Protein AF-A0A9W4PX36-F1 (afdb_monomer)

Foldseek 3Di:
DDDDDDDPDPVGVVVVVVVQCPDPPRDFFAFQRVLLVCCVVVVAFPQLSLLVQQCVVDLFPLSNVLSVCSVVCVLVVLLVVLLVLLVVLLVLLVCCVVCVVVPPHDVCSLVVSLVSLVVSLVVLVVLLVLLLLQQCQSVDQEEEEDEDPPLCQVLLLVLLCVVFVFSDDDDPPCVVLSQWTWTQQVRGTHIYGGPVLLDDDPDPVSPVSSVVSVVSQLVHQEYEYGDEPVGDRDDRPHPHHYAYEYEPCVVPNDDPPDDHFYAYSVVRPRVVVVSVVVVVSRCVSNPRSPRSDNDPQLSVLSVQLSVLSVVLSDPPDDSVSNSVSSVSNSQSSCSNRVVDDCPVVSCVSSNSHDGPD

Sequence (357 aa):
MAEFHLHGGTAVIRAVMAALLDIPRCRLAEPGEFSRRAFLAGRLDLSEAEGIADLVDAKTELQRRQALRQMDGALSTVILDWRDRLVDCLAEVEAELDFSDEGDVPDSLADAVAPRVAAVRDEIAAAIADGHRGERLREGFTVVIAGAPNAGKSTLFNRLLQREAAIVTPIPGTTRDVLETALEIDGLPVILVDTAGLRPTEDMVEKEGIRRALLRAERADLVLALETFDSPPQSSGWQAPTLSLWTKSDLQEAPSDFHGLSVSSTTDRGITQLLDAVADRAREALGNGSALVTRERHRYALTATLAALDRGLETAKPPELFAEDLRLALRGLGRVTGQVGVEEILDRVFSSFCIGK

Radius of gyration: 26.17 Å; Cα contacts (8 Å, |Δi|>4): 522; chains: 1; bounding box: 65×56×75 Å

Structure (mmCIF, N/CA/C/O backbone):
data_AF-A0A9W4PX36-F1
#
_entry.id   AF-A0A9W4PX36-F1
#
loop_
_atom_site.group_PDB
_atom_site.id
_atom_site.type_symbol
_atom_site.label_atom_id
_atom_site.label_alt_id
_atom_site.label_comp_id
_atom_site.label_asym_id
_atom_site.label_entity_id
_atom_site.label_seq_id
_atom_site.pdbx_PDB_ins_code
_atom_site.Cartn_x
_atom_site.Cartn_y
_atom_site.Cartn_z
_atom_site.occupancy
_atom_site.B_iso_or_equiv
_atom_site.auth_seq_id
_atom_site.auth_comp_id
_atom_site.auth_asym_id
_atom_site.auth_atom_id
_atom_site.pdbx_PDB_model_num
ATOM 1 N N . MET A 1 1 ? -20.248 -26.423 1.306 1.00 82.12 1 MET A N 1
ATOM 2 C CA . MET A 1 1 ? -19.319 -26.193 0.180 1.00 82.12 1 MET A CA 1
ATOM 3 C C . MET A 1 1 ? -18.849 -27.552 -0.304 1.00 82.12 1 MET A C 1
ATOM 5 O O . MET A 1 1 ? -18.716 -28.435 0.533 1.00 82.12 1 MET A O 1
ATOM 9 N N . ALA A 1 2 ? -18.671 -27.739 -1.607 1.00 88.69 2 ALA A N 1
ATOM 10 C CA . ALA A 1 2 ? -18.094 -28.952 -2.177 1.00 88.69 2 ALA A CA 1
ATOM 11 C C . ALA A 1 2 ? -17.091 -28.537 -3.257 1.00 88.69 2 ALA A C 1
ATOM 13 O O . ALA A 1 2 ? -17.394 -27.641 -4.045 1.00 88.69 2 ALA A O 1
ATOM 14 N N . GLU A 1 3 ? -15.923 -29.172 -3.275 1.00 90.81 3 GLU A N 1
ATOM 15 C CA . GLU A 1 3 ? -14.872 -28.942 -4.268 1.00 90.81 3 GLU A CA 1
ATOM 16 C C . GLU A 1 3 ? -14.763 -30.180 -5.161 1.00 90.81 3 GLU A C 1
ATOM 18 O O . GLU A 1 3 ? -14.587 -31.300 -4.680 1.00 90.81 3 GLU A O 1
ATOM 23 N N . PHE A 1 4 ? -14.917 -29.991 -6.472 1.00 90.38 4 PHE A N 1
ATOM 24 C CA . PHE A 1 4 ? -14.831 -31.071 -7.454 1.00 90.38 4 PHE A CA 1
ATOM 25 C C . PHE A 1 4 ? -13.452 -31.048 -8.115 1.00 90.38 4 PHE A C 1
ATOM 27 O O . PHE A 1 4 ? -13.144 -30.149 -8.894 1.00 90.38 4 PHE A O 1
ATOM 34 N N . HIS A 1 5 ? -12.628 -32.056 -7.832 1.00 92.19 5 HIS A N 1
ATOM 35 C CA . HIS A 1 5 ? -11.300 -32.197 -8.425 1.00 92.19 5 HIS A CA 1
ATOM 36 C C . HIS A 1 5 ? -11.426 -32.969 -9.743 1.00 92.19 5 HIS A C 1
ATOM 38 O O . HIS A 1 5 ? -11.710 -34.167 -9.751 1.00 92.19 5 HIS A O 1
ATOM 44 N N . LEU A 1 6 ? -11.270 -32.266 -10.866 1.00 91.38 6 LEU A N 1
ATOM 45 C CA . LEU A 1 6 ? -11.492 -32.797 -12.212 1.00 91.38 6 LEU A CA 1
ATOM 46 C C . LEU A 1 6 ? -10.180 -32.957 -12.983 1.00 91.38 6 LEU A C 1
ATOM 48 O O . LEU A 1 6 ? -9.162 -32.343 -12.672 1.00 91.38 6 LEU A O 1
ATOM 52 N N . HIS A 1 7 ? -10.237 -33.719 -14.071 1.00 92.06 7 HIS A N 1
ATOM 53 C CA . HIS A 1 7 ? -9.190 -33.689 -15.088 1.00 92.06 7 HIS A CA 1
ATOM 54 C C . HIS A 1 7 ? -9.226 -32.335 -15.821 1.00 92.06 7 HIS A C 1
ATOM 56 O O . HIS A 1 7 ? -10.297 -31.885 -16.227 1.00 92.06 7 HIS A O 1
ATOM 62 N N . GLY A 1 8 ? -8.065 -31.703 -16.036 1.00 87.00 8 GLY A N 1
ATOM 63 C CA . GLY A 1 8 ? -7.936 -30.313 -16.517 1.00 87.00 8 GLY A CA 1
ATOM 64 C C . GLY A 1 8 ? -8.355 -30.030 -17.969 1.00 87.00 8 GLY A C 1
ATOM 65 O O . GLY A 1 8 ? -8.057 -28.962 -18.499 1.00 87.00 8 GLY A O 1
ATOM 66 N N . GLY A 1 9 ? -9.023 -30.968 -18.644 1.00 92.12 9 GLY A N 1
ATOM 67 C CA . GLY A 1 9 ? -9.515 -30.765 -20.004 1.00 92.12 9 GLY A CA 1
ATOM 68 C C . GLY A 1 9 ? -10.651 -29.741 -20.038 1.00 92.12 9 GLY A C 1
ATOM 69 O O . GLY A 1 9 ? -11.652 -29.893 -19.339 1.00 92.12 9 GLY A O 1
ATOM 70 N N . THR A 1 10 ? -10.550 -28.730 -20.902 1.00 88.81 10 THR A N 1
ATOM 71 C CA . THR A 1 10 ? -11.564 -27.663 -21.033 1.00 88.81 10 THR A CA 1
ATOM 72 C C . THR A 1 10 ? -12.966 -28.199 -21.335 1.00 88.81 10 THR A C 1
ATOM 74 O O . THR A 1 10 ? -13.948 -27.663 -20.827 1.00 88.81 10 THR A O 1
ATOM 77 N N . ALA A 1 11 ? -13.073 -29.283 -22.109 1.00 92.06 11 ALA A N 1
ATOM 78 C CA . ALA A 1 11 ? -14.342 -29.961 -22.377 1.00 92.06 11 ALA A CA 1
ATOM 79 C C . ALA A 1 11 ? -14.961 -30.585 -21.112 1.00 92.06 11 ALA A C 1
ATOM 81 O O . ALA A 1 11 ? -16.168 -30.473 -20.911 1.00 92.06 11 ALA A O 1
ATOM 82 N N . VAL A 1 12 ? -14.139 -31.183 -20.239 1.00 93.44 12 VAL A N 1
ATOM 83 C CA . VAL A 1 12 ? -14.581 -31.778 -18.965 1.00 93.44 12 VAL A CA 1
ATOM 84 C C . VAL A 1 12 ? -15.067 -30.684 -18.018 1.00 93.44 12 VAL A C 1
ATOM 86 O O . VAL A 1 12 ? -16.171 -30.784 -17.489 1.00 93.44 12 VAL A O 1
ATOM 89 N N . ILE A 1 13 ? -14.289 -29.606 -17.866 1.00 91.62 13 ILE A N 1
ATOM 90 C CA . ILE A 1 13 ? -14.652 -28.457 -17.022 1.00 91.62 13 ILE A CA 1
ATOM 91 C C . ILE A 1 13 ? -15.979 -27.848 -17.490 1.00 91.62 13 ILE A C 1
ATOM 93 O O . ILE A 1 13 ? -16.876 -27.638 -16.676 1.00 91.62 13 ILE A O 1
ATOM 97 N N . ARG A 1 14 ? -16.149 -27.623 -18.801 1.00 91.19 14 ARG A N 1
ATOM 98 C CA . ARG A 1 14 ? -17.401 -27.087 -19.363 1.00 91.19 14 ARG A CA 1
ATOM 99 C C . ARG A 1 14 ? -18.595 -28.016 -19.144 1.00 91.19 14 ARG A C 1
ATOM 101 O O . ARG A 1 14 ? -19.663 -27.526 -18.796 1.00 91.19 14 ARG A O 1
ATOM 108 N N . ALA A 1 15 ? -18.425 -29.327 -19.330 1.00 94.56 15 ALA A N 1
ATOM 109 C CA . ALA A 1 15 ? -19.501 -30.298 -19.129 1.00 94.56 15 ALA A CA 1
ATOM 110 C C . ALA A 1 15 ? -19.959 -30.345 -17.664 1.00 94.56 15 ALA A C 1
ATOM 112 O O . ALA A 1 15 ? -21.157 -30.325 -17.394 1.00 94.56 15 ALA A O 1
ATOM 113 N N . VAL A 1 16 ? -19.012 -30.344 -16.719 1.00 94.00 16 VAL A N 1
ATOM 114 C CA . VAL A 1 16 ? -19.338 -30.300 -15.288 1.00 94.00 16 VAL A CA 1
ATOM 115 C C . VAL A 1 16 ? -19.980 -28.965 -14.913 1.00 94.00 16 VAL A C 1
ATOM 117 O O . VAL A 1 16 ? -20.993 -28.965 -14.224 1.00 94.00 16 VAL A O 1
ATOM 120 N N . MET A 1 17 ? -19.462 -27.834 -15.403 1.00 91.31 17 MET A N 1
ATOM 121 C CA . MET A 1 17 ? -20.087 -26.526 -15.174 1.00 91.31 17 MET A CA 1
ATOM 122 C C . MET A 1 17 ? -21.532 -26.469 -15.679 1.00 91.31 17 MET A C 1
ATOM 124 O O . MET A 1 17 ? -22.392 -25.962 -14.967 1.00 91.31 17 MET A O 1
ATOM 128 N N . ALA A 1 18 ? -21.809 -27.001 -16.872 1.00 92.88 18 ALA A N 1
ATOM 129 C CA . ALA A 1 18 ? -23.167 -27.067 -17.407 1.00 92.88 18 ALA A CA 1
ATOM 130 C C . ALA A 1 18 ? -24.083 -27.908 -16.502 1.00 92.88 18 ALA A C 1
ATOM 132 O O . ALA A 1 18 ? -25.137 -27.433 -16.095 1.00 92.88 18 ALA A O 1
ATOM 133 N N . ALA A 1 19 ? -23.628 -29.098 -16.094 1.00 94.31 19 ALA A N 1
ATOM 134 C CA . ALA A 1 19 ? -24.384 -29.963 -15.191 1.00 94.31 19 ALA A CA 1
ATOM 135 C C . ALA A 1 19 ? -24.656 -29.311 -13.822 1.00 94.31 19 ALA A C 1
ATOM 137 O O . ALA A 1 19 ? -25.712 -29.531 -13.235 1.00 94.31 19 ALA A O 1
ATOM 138 N N . LEU A 1 20 ? -23.722 -28.502 -13.305 1.00 93.50 20 LEU A N 1
ATOM 139 C CA . LEU A 1 20 ? -23.921 -27.750 -12.064 1.00 93.50 20 LEU A CA 1
ATOM 140 C C . LEU A 1 20 ? -24.966 -26.639 -12.228 1.00 93.50 20 LEU A C 1
ATOM 142 O O . LEU A 1 20 ? -25.773 -26.442 -11.325 1.00 93.50 20 LEU A O 1
ATOM 146 N N . LEU A 1 21 ? -24.979 -25.938 -13.366 1.00 92.81 21 LEU A N 1
ATOM 147 C CA . LEU A 1 21 ? -25.947 -24.869 -13.642 1.00 92.81 21 LEU A CA 1
ATOM 148 C C . LEU A 1 21 ? -27.381 -25.381 -13.844 1.00 92.81 21 LEU A C 1
ATOM 150 O O . LEU A 1 21 ? -28.320 -24.621 -13.621 1.00 92.81 21 LEU A O 1
ATOM 154 N N . ASP A 1 22 ? -27.556 -26.659 -14.185 1.00 94.62 22 ASP A N 1
ATOM 155 C CA . ASP A 1 22 ? -28.873 -27.306 -14.243 1.00 94.62 22 ASP A CA 1
ATOM 156 C C . ASP A 1 22 ? -29.459 -27.602 -12.845 1.00 94.62 22 ASP A C 1
ATOM 158 O O . ASP A 1 22 ? -30.650 -27.897 -12.709 1.00 94.62 22 ASP A O 1
ATOM 162 N N . ILE A 1 23 ? -28.653 -27.517 -11.778 1.00 94.00 23 ILE A N 1
ATOM 163 C CA . ILE A 1 23 ? -29.116 -27.743 -10.404 1.00 94.00 23 ILE A CA 1
ATOM 164 C C . ILE A 1 23 ? -29.900 -26.511 -9.917 1.00 94.00 23 ILE A C 1
ATOM 166 O O . ILE A 1 23 ? -29.358 -25.402 -9.885 1.00 94.00 23 ILE A O 1
ATOM 170 N N . PRO A 1 24 ? -31.147 -26.671 -9.429 1.00 93.56 24 PRO A N 1
ATOM 171 C CA . PRO A 1 24 ? -31.925 -25.556 -8.900 1.00 93.56 24 PRO A CA 1
ATOM 172 C C . PRO A 1 24 ? -31.189 -24.809 -7.781 1.00 93.56 24 PRO A C 1
ATOM 174 O O . PRO A 1 24 ? -30.722 -25.419 -6.818 1.00 93.56 24 PRO A O 1
ATOM 177 N N . ARG A 1 25 ? -31.164 -23.471 -7.868 1.00 90.06 25 ARG A N 1
ATOM 178 C CA . ARG A 1 25 ? -30.453 -22.555 -6.947 1.00 90.06 25 ARG A CA 1
ATOM 179 C C . ARG A 1 25 ? -28.923 -22.614 -7.033 1.00 90.06 25 ARG A C 1
ATOM 181 O O . ARG A 1 25 ? -28.254 -21.999 -6.203 1.00 90.06 25 ARG A O 1
ATOM 188 N N . CYS A 1 26 ? -28.365 -23.294 -8.031 1.00 91.31 26 CYS A N 1
ATOM 189 C CA . CYS A 1 26 ? -26.981 -23.091 -8.430 1.00 91.31 26 CYS A CA 1
ATOM 190 C C . CYS A 1 26 ? -26.911 -21.936 -9.437 1.00 91.31 26 CYS A C 1
ATOM 192 O O . CYS A 1 26 ? -27.751 -21.819 -10.325 1.00 91.31 26 CYS A O 1
ATOM 194 N N . ARG A 1 27 ? -25.919 -21.061 -9.285 1.00 92.19 27 ARG A N 1
ATOM 195 C CA . ARG A 1 27 ? -25.614 -20.002 -10.249 1.00 92.19 27 ARG A CA 1
ATOM 196 C C . ARG A 1 27 ? -24.110 -19.821 -10.347 1.00 92.19 27 ARG A C 1
ATOM 198 O O . ARG A 1 27 ? -23.382 -20.222 -9.439 1.00 92.19 27 ARG A O 1
ATOM 205 N N . LEU A 1 28 ? -23.662 -19.179 -11.423 1.00 89.44 28 LEU A N 1
ATOM 206 C CA . LEU A 1 28 ? -22.280 -18.722 -11.509 1.00 89.44 28 LEU A CA 1
ATOM 207 C C . LEU A 1 28 ? -21.982 -17.766 -10.356 1.00 89.44 28 LEU A C 1
ATOM 209 O O . LEU A 1 28 ? -22.817 -16.928 -10.002 1.00 89.44 28 LEU A O 1
ATOM 213 N N . ALA A 1 29 ? -20.800 -17.934 -9.775 1.00 88.25 29 ALA A N 1
ATOM 214 C CA . ALA A 1 29 ? -20.294 -17.020 -8.772 1.00 88.25 29 ALA A CA 1
ATOM 215 C C . ALA A 1 29 ? -19.910 -15.687 -9.425 1.00 88.25 29 ALA A C 1
ATOM 217 O O . ALA A 1 29 ? -19.393 -15.657 -10.544 1.00 88.25 29 ALA A O 1
ATOM 218 N N . GLU A 1 30 ? -20.147 -14.600 -8.708 1.00 86.62 30 GLU A N 1
ATOM 219 C CA . GLU A 1 30 ? -19.604 -13.286 -9.034 1.00 86.62 30 GLU A CA 1
ATOM 220 C C . GLU A 1 30 ? -18.110 -13.218 -8.644 1.00 86.62 30 GLU A C 1
ATOM 222 O O . GLU A 1 30 ? -17.627 -14.044 -7.855 1.00 86.62 30 GLU A O 1
ATOM 227 N N . PRO A 1 31 ? -17.345 -12.259 -9.197 1.00 77.69 31 PRO A N 1
ATOM 228 C CA . PRO A 1 31 ? -16.008 -11.912 -8.713 1.00 77.69 31 PRO A CA 1
ATOM 229 C C . PRO A 1 31 ? -15.938 -11.811 -7.178 1.00 77.69 31 PRO A C 1
ATOM 231 O O . PRO A 1 31 ? -16.713 -11.077 -6.568 1.00 77.69 31 PRO A O 1
ATOM 234 N N . GLY A 1 32 ? -15.044 -12.588 -6.552 1.00 81.38 32 GLY A N 1
ATOM 235 C CA . GLY A 1 32 ? -14.796 -12.546 -5.100 1.00 81.38 32 GLY A CA 1
ATOM 236 C C . GLY A 1 32 ? -15.951 -12.994 -4.202 1.00 81.38 32 GLY A C 1
ATOM 237 O O . GLY A 1 32 ? -15.933 -12.722 -3.001 1.00 81.38 32 GLY A O 1
ATOM 238 N N . GLU A 1 33 ? -16.980 -13.639 -4.750 1.00 85.62 33 GLU A N 1
ATOM 239 C CA . GLU A 1 33 ? -18.199 -13.916 -3.998 1.00 85.62 33 GLU A CA 1
ATOM 240 C C . GLU A 1 33 ? -18.002 -14.878 -2.816 1.00 85.62 33 GLU A C 1
ATOM 242 O O . GLU A 1 33 ? -18.661 -14.705 -1.786 1.00 85.62 33 GLU A O 1
ATOM 247 N N . PHE A 1 34 ? -17.124 -15.883 -2.908 1.00 86.81 34 PHE A N 1
ATOM 248 C CA . PHE A 1 34 ? -16.915 -16.791 -1.774 1.00 86.81 34 PHE A CA 1
ATOM 249 C C . PHE A 1 34 ? -16.164 -16.081 -0.646 1.00 86.81 34 PHE A C 1
ATOM 251 O O . PHE A 1 34 ? -16.572 -16.196 0.512 1.00 86.81 34 PHE A O 1
ATOM 258 N N . SER A 1 35 ? -15.161 -15.269 -0.987 1.00 84.38 35 SER A N 1
ATOM 259 C CA . SER A 1 35 ? -14.468 -14.379 -0.048 1.00 84.38 35 SER A CA 1
ATOM 260 C C . SER A 1 35 ? -15.440 -13.378 0.610 1.00 84.38 35 SER A C 1
ATOM 262 O O . SER A 1 35 ? -15.455 -13.248 1.835 1.00 84.38 35 SER A O 1
ATOM 264 N N . ARG A 1 36 ? -16.354 -12.762 -0.159 1.00 84.25 36 ARG A N 1
ATOM 265 C CA . ARG A 1 36 ? -17.419 -11.882 0.368 1.00 84.25 36 ARG A CA 1
ATOM 266 C C . ARG A 1 36 ? -18.337 -12.610 1.344 1.00 84.25 36 ARG A C 1
ATOM 268 O O . ARG A 1 36 ? -18.669 -12.077 2.399 1.00 84.25 36 ARG A O 1
ATOM 275 N N . ARG A 1 37 ? -18.758 -13.832 1.012 1.00 86.06 37 ARG A N 1
ATOM 276 C CA . ARG A 1 37 ? -19.599 -14.657 1.894 1.00 86.06 37 ARG A CA 1
ATOM 277 C C . ARG A 1 37 ? -18.872 -15.037 3.183 1.00 86.06 37 ARG A C 1
ATOM 279 O O . ARG A 1 37 ? -19.511 -15.062 4.229 1.00 86.06 37 ARG A O 1
ATOM 286 N N . ALA A 1 38 ? -17.571 -15.324 3.126 1.00 86.06 38 ALA A N 1
ATOM 287 C CA . ALA A 1 38 ? -16.768 -15.607 4.314 1.00 86.06 38 ALA A CA 1
ATOM 288 C C . ALA A 1 38 ? -16.673 -14.382 5.241 1.00 86.06 38 ALA A C 1
ATOM 290 O O . ALA A 1 38 ? -16.872 -14.531 6.447 1.00 86.06 38 ALA A O 1
ATOM 291 N N . PHE A 1 39 ? -16.479 -13.188 4.671 1.00 84.50 39 PHE A N 1
ATOM 292 C CA . PHE A 1 39 ? -16.531 -11.920 5.401 1.00 84.50 39 PHE A CA 1
ATOM 293 C C . PHE A 1 39 ? -17.904 -11.674 6.049 1.00 84.50 39 PHE A C 1
ATOM 295 O O . PHE A 1 39 ? -17.999 -11.478 7.257 1.00 84.50 39 PHE A O 1
ATOM 302 N N . LEU A 1 40 ? -18.995 -11.776 5.279 1.00 85.19 40 LEU A N 1
ATOM 303 C CA . LEU A 1 40 ? -20.359 -11.577 5.795 1.00 85.19 40 LEU A CA 1
ATOM 304 C C . LEU A 1 40 ? -20.759 -12.610 6.863 1.00 85.19 40 LEU A C 1
ATOM 306 O O . LEU A 1 40 ? -21.615 -12.335 7.698 1.00 85.19 40 LEU A O 1
ATOM 310 N N . ALA A 1 41 ? -20.145 -13.795 6.843 1.00 86.06 41 ALA A N 1
ATOM 311 C CA . ALA A 1 41 ? -20.319 -14.824 7.865 1.00 86.06 41 ALA A CA 1
ATOM 312 C C . ALA A 1 41 ? -19.425 -14.615 9.106 1.00 86.06 41 ALA A C 1
ATOM 314 O O . ALA A 1 41 ? -19.424 -15.475 9.986 1.00 86.06 41 ALA A O 1
ATOM 315 N N . GLY A 1 42 ? -18.644 -13.529 9.166 1.00 83.69 42 GLY A N 1
ATOM 316 C CA . GLY A 1 42 ? -17.739 -13.215 10.275 1.00 83.69 42 GLY A CA 1
ATOM 317 C C . GLY A 1 42 ? -16.541 -14.159 10.395 1.00 83.69 42 GLY A C 1
ATOM 318 O O . GLY A 1 42 ? -15.954 -14.260 11.466 1.00 83.69 42 GLY A O 1
ATOM 319 N N . ARG A 1 43 ? -16.200 -14.898 9.329 1.00 86.50 43 ARG A N 1
ATOM 320 C CA . ARG A 1 43 ? -15.042 -15.812 9.321 1.00 86.50 43 ARG A CA 1
ATOM 321 C C . ARG A 1 43 ? -13.734 -15.124 8.950 1.00 86.50 43 ARG A C 1
ATOM 323 O O . ARG A 1 43 ? -12.686 -15.714 9.180 1.00 86.50 43 ARG A O 1
ATOM 330 N N . LEU A 1 44 ? -13.835 -13.963 8.312 1.00 85.88 44 LEU A N 1
ATOM 331 C CA . LEU A 1 44 ? -12.737 -13.109 7.884 1.00 85.88 44 LEU A CA 1
ATOM 332 C C . LEU A 1 44 ? -13.165 -11.660 8.095 1.00 85.88 44 LEU A C 1
ATOM 334 O O . LEU A 1 44 ? -14.353 -11.348 7.964 1.00 85.88 44 LEU A O 1
ATOM 338 N N . ASP A 1 45 ? -12.214 -10.779 8.345 1.00 90.19 45 ASP A N 1
ATOM 339 C CA . ASP A 1 45 ? -12.424 -9.344 8.238 1.00 90.19 45 ASP A CA 1
ATOM 340 C C . ASP A 1 45 ? -12.059 -8.807 6.841 1.00 90.19 45 ASP A C 1
ATOM 342 O O . ASP A 1 45 ? -11.643 -9.543 5.937 1.00 90.19 45 ASP A O 1
ATOM 346 N N . LEU A 1 46 ? -12.300 -7.513 6.617 1.00 89.06 46 LEU A N 1
ATOM 347 C CA . LEU A 1 46 ? -12.103 -6.908 5.303 1.00 89.06 46 LEU A CA 1
ATOM 348 C C . LEU A 1 46 ? -10.623 -6.858 4.887 1.00 89.06 46 LEU A C 1
ATOM 350 O O . LEU A 1 46 ? -10.327 -7.045 3.708 1.00 89.06 46 LEU A O 1
ATOM 354 N N . SER A 1 47 ? -9.703 -6.620 5.825 1.00 90.50 47 SER A N 1
ATOM 355 C CA . SER A 1 47 ? -8.259 -6.603 5.549 1.00 90.50 47 SER A CA 1
ATOM 356 C C . SER A 1 47 ? -7.714 -7.993 5.224 1.00 90.50 47 SER A C 1
ATOM 358 O O . SER A 1 47 ? -6.897 -8.129 4.314 1.00 90.50 47 SER A O 1
ATOM 360 N N . GLU A 1 48 ? -8.208 -9.033 5.893 1.00 92.31 48 GLU A N 1
ATOM 361 C CA . GLU A 1 48 ? -7.836 -10.422 5.611 1.00 92.31 48 GLU A CA 1
ATOM 362 C C . GLU A 1 48 ? -8.320 -10.848 4.217 1.00 92.31 48 GLU A C 1
ATOM 364 O O . GLU A 1 48 ? -7.561 -11.424 3.432 1.00 92.31 48 GLU A O 1
ATOM 369 N N . ALA A 1 49 ? -9.564 -10.498 3.861 1.00 89.81 49 ALA A N 1
ATOM 370 C CA . ALA A 1 49 ? -10.106 -10.740 2.525 1.00 89.81 49 ALA A CA 1
ATOM 371 C C . ALA A 1 49 ? -9.297 -10.012 1.435 1.00 89.81 49 ALA A C 1
ATOM 373 O O . ALA A 1 49 ? -8.992 -10.591 0.391 1.00 89.81 49 ALA A O 1
ATOM 374 N N . GLU A 1 50 ? -8.903 -8.760 1.679 1.00 90.75 50 GLU A N 1
ATOM 375 C CA . GLU A 1 50 ? -7.999 -8.007 0.801 1.00 90.75 50 GLU A CA 1
ATOM 376 C C . GLU A 1 50 ? -6.624 -8.684 0.660 1.00 90.75 50 GLU A C 1
ATOM 378 O O . GLU A 1 50 ? -6.084 -8.729 -0.450 1.00 90.75 50 GLU A O 1
ATOM 383 N N . GLY A 1 51 ? -6.099 -9.275 1.739 1.00 92.19 51 GLY A N 1
ATOM 384 C CA . GLY A 1 51 ? -4.874 -10.077 1.729 1.00 92.19 51 GLY A CA 1
ATOM 385 C C . GLY A 1 51 ? -4.961 -11.306 0.818 1.00 92.19 51 GLY A C 1
ATOM 386 O O . GLY A 1 51 ? -4.002 -11.608 0.110 1.00 92.19 51 GLY A O 1
ATOM 387 N N . ILE A 1 52 ? -6.121 -11.971 0.743 1.00 90.06 52 ILE A N 1
ATOM 388 C CA . ILE A 1 52 ? -6.353 -13.098 -0.184 1.00 90.06 52 ILE A CA 1
ATOM 389 C C . ILE A 1 52 ? -6.272 -12.641 -1.647 1.00 90.06 52 ILE A C 1
ATOM 391 O O . ILE A 1 52 ? -5.683 -13.337 -2.482 1.00 90.06 52 ILE A O 1
ATOM 395 N N . ALA A 1 53 ? -6.855 -11.485 -1.981 1.00 86.31 53 ALA A N 1
ATOM 396 C CA . ALA A 1 53 ? -6.719 -10.918 -3.324 1.00 86.31 53 ALA A CA 1
ATOM 397 C C . ALA A 1 53 ? -5.253 -10.621 -3.647 1.00 86.31 53 ALA A C 1
ATOM 399 O O . ALA A 1 53 ? -4.749 -11.081 -4.672 1.00 86.31 53 ALA A O 1
ATOM 400 N N . ASP A 1 54 ? -4.562 -9.937 -2.734 1.00 90.94 54 ASP A N 1
ATOM 401 C CA . ASP A 1 54 ? -3.163 -9.555 -2.923 1.00 90.94 54 ASP A CA 1
ATOM 402 C C . ASP A 1 54 ? -2.241 -10.777 -3.034 1.00 90.94 54 ASP A C 1
ATOM 404 O O . ASP A 1 54 ? -1.276 -10.750 -3.792 1.00 90.94 54 ASP A O 1
ATOM 408 N N . LEU A 1 55 ? -2.565 -11.884 -2.358 1.00 90.56 55 LEU A N 1
ATOM 409 C CA . LEU A 1 55 ? -1.797 -13.127 -2.436 1.00 90.56 55 LEU A CA 1
ATOM 410 C C . LEU A 1 55 ? -1.862 -13.759 -3.824 1.00 90.56 55 LEU A C 1
ATOM 412 O O . LEU A 1 55 ? -0.893 -14.366 -4.274 1.00 90.56 55 LEU A O 1
ATOM 416 N N . VAL A 1 56 ? -3.003 -13.645 -4.496 1.00 86.31 56 VAL A N 1
ATOM 417 C CA . VAL A 1 56 ? -3.168 -14.242 -5.822 1.00 86.31 56 VAL A CA 1
ATOM 418 C C . VAL A 1 56 ? -2.609 -13.335 -6.910 1.00 86.31 56 VAL A C 1
ATOM 420 O O . VAL A 1 56 ? -2.116 -13.827 -7.925 1.00 86.31 56 VAL A O 1
ATOM 423 N N . ASP A 1 57 ? -2.668 -12.024 -6.696 1.00 85.19 57 ASP A N 1
ATOM 424 C CA . ASP A 1 57 ? -2.105 -11.052 -7.627 1.00 85.19 57 ASP A CA 1
ATOM 425 C C . ASP A 1 57 ? -0.586 -10.901 -7.467 1.00 85.19 57 ASP A C 1
ATOM 427 O O . ASP A 1 57 ? 0.071 -10.430 -8.400 1.00 85.19 57 ASP A O 1
ATOM 431 N N . ALA A 1 58 ? -0.026 -11.343 -6.332 1.00 88.94 58 ALA A N 1
ATOM 432 C CA . ALA A 1 58 ? 1.400 -11.311 -6.033 1.00 88.94 58 ALA A CA 1
ATOM 433 C C . ALA A 1 58 ? 2.240 -11.882 -7.183 1.00 88.94 58 ALA A C 1
ATOM 435 O O . ALA A 1 58 ? 2.033 -13.003 -7.657 1.00 88.94 58 ALA A O 1
ATOM 436 N N . LYS A 1 59 ? 3.217 -11.088 -7.616 1.00 86.81 59 LYS A N 1
ATOM 437 C CA . LYS A 1 59 ? 4.162 -11.435 -8.676 1.00 86.81 59 LYS A CA 1
ATOM 438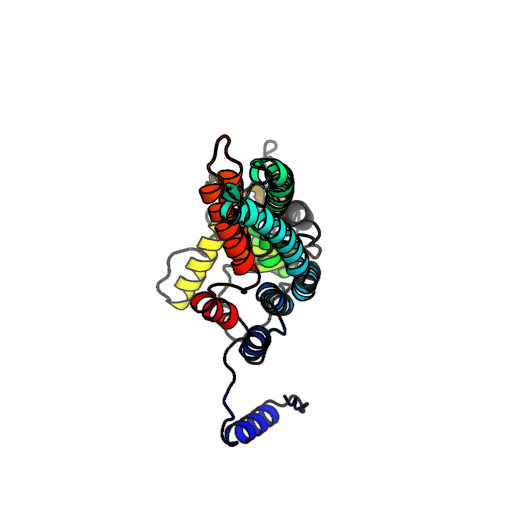 C C . LYS A 1 59 ? 5.507 -11.857 -8.105 1.00 86.81 59 LYS A C 1
ATOM 440 O O . LYS A 1 59 ? 6.115 -12.770 -8.644 1.00 86.81 59 LYS A O 1
ATOM 445 N N . THR A 1 60 ? 5.917 -11.268 -6.984 1.00 90.25 60 THR A N 1
ATOM 446 C CA . THR A 1 60 ? 7.193 -11.581 -6.331 1.00 90.25 60 THR A CA 1
ATOM 447 C C . THR A 1 60 ? 7.012 -12.257 -4.974 1.00 90.25 60 THR A C 1
ATOM 449 O O . THR A 1 60 ? 5.966 -12.153 -4.324 1.00 90.25 60 THR A O 1
ATOM 452 N N . GLU A 1 61 ? 8.068 -12.917 -4.492 1.00 91.12 61 GLU A N 1
ATOM 453 C CA . GLU A 1 61 ? 8.096 -13.523 -3.153 1.00 91.12 61 GLU A CA 1
ATOM 454 C C . GLU A 1 61 ? 7.854 -12.486 -2.043 1.00 91.12 61 GLU A C 1
ATOM 456 O O . GLU A 1 61 ? 7.202 -12.786 -1.040 1.00 91.12 61 GLU A O 1
ATOM 461 N N . LEU A 1 62 ? 8.333 -11.250 -2.221 1.00 92.06 62 LEU A N 1
ATOM 462 C CA . LEU A 1 62 ? 8.140 -10.184 -1.240 1.00 92.06 62 LEU A CA 1
ATOM 463 C C . LEU A 1 62 ? 6.669 -9.739 -1.162 1.00 92.06 62 LEU A C 1
ATOM 465 O O . LEU A 1 62 ? 6.142 -9.568 -0.061 1.00 92.06 62 LEU A O 1
ATOM 469 N N . GLN A 1 63 ? 5.979 -9.647 -2.305 1.00 93.81 63 GLN A N 1
ATOM 470 C CA . GLN A 1 63 ? 4.531 -9.402 -2.348 1.00 93.81 63 GLN A CA 1
ATOM 471 C C . GLN A 1 63 ? 3.748 -10.547 -1.707 1.00 93.81 63 GLN A C 1
ATOM 473 O O . GLN A 1 63 ? 2.861 -10.303 -0.890 1.00 93.81 63 GLN A O 1
ATOM 478 N N . ARG A 1 64 ? 4.118 -11.798 -2.012 1.00 94.19 64 ARG A N 1
ATOM 479 C CA . ARG A 1 64 ? 3.488 -12.992 -1.431 1.00 94.19 64 ARG A CA 1
ATOM 480 C C . ARG A 1 64 ? 3.594 -12.998 0.095 1.00 94.19 64 ARG A C 1
ATOM 482 O O . ARG A 1 64 ? 2.610 -13.271 0.778 1.00 94.19 64 ARG A O 1
ATOM 489 N N . ARG A 1 65 ? 4.770 -12.671 0.645 1.00 94.56 65 ARG A N 1
ATOM 490 C CA . ARG A 1 65 ? 4.985 -12.566 2.100 1.00 94.56 65 ARG A CA 1
ATOM 491 C C . ARG A 1 65 ? 4.155 -11.455 2.732 1.00 94.56 65 ARG A C 1
ATOM 493 O O . ARG A 1 65 ? 3.564 -11.690 3.782 1.00 94.56 65 ARG A O 1
ATOM 500 N N . GLN A 1 66 ? 4.094 -10.276 2.111 1.00 94.88 66 GLN A N 1
ATOM 501 C CA . GLN A 1 66 ? 3.248 -9.183 2.597 1.00 94.88 66 GLN A CA 1
ATOM 502 C C . GLN A 1 66 ? 1.770 -9.595 2.615 1.00 94.88 66 GLN A C 1
ATOM 504 O O . GLN A 1 66 ? 1.091 -9.402 3.621 1.00 94.88 66 GLN A O 1
ATOM 509 N N . ALA A 1 67 ? 1.286 -10.196 1.527 1.00 94.19 67 ALA A N 1
ATOM 510 C CA . ALA A 1 67 ? -0.100 -10.625 1.403 1.00 94.19 67 ALA A CA 1
ATOM 511 C C . ALA A 1 67 ? -0.475 -11.708 2.424 1.00 94.19 67 ALA A C 1
ATOM 513 O O . ALA A 1 67 ? -1.528 -11.610 3.047 1.00 94.19 67 ALA A O 1
ATOM 514 N N . LEU A 1 68 ? 0.408 -12.686 2.665 1.00 94.62 68 LEU A N 1
ATOM 515 C CA . LEU A 1 68 ? 0.201 -13.687 3.717 1.00 94.62 68 LEU A CA 1
ATOM 516 C C . LEU A 1 68 ? 0.075 -13.053 5.101 1.00 94.62 68 LEU A C 1
ATOM 518 O O . LEU A 1 68 ? -0.843 -13.390 5.831 1.00 94.62 68 LEU A O 1
ATOM 522 N N . ARG A 1 69 ? 0.932 -12.086 5.448 1.00 94.75 69 ARG A N 1
ATOM 523 C CA . ARG A 1 69 ? 0.835 -11.397 6.746 1.00 94.75 69 ARG A CA 1
ATOM 524 C C . ARG A 1 69 ? -0.494 -10.659 6.918 1.00 94.75 69 ARG A C 1
ATOM 526 O O . ARG A 1 69 ? -1.020 -10.620 8.024 1.00 94.75 69 ARG A O 1
ATOM 533 N N . GLN A 1 70 ? -1.017 -10.061 5.848 1.00 93.62 70 GLN A N 1
ATOM 534 C CA . GLN A 1 70 ? -2.330 -9.410 5.871 1.00 93.62 70 GLN A CA 1
ATOM 535 C C . GLN A 1 70 ? -3.461 -10.432 5.999 1.00 93.62 70 GLN A C 1
ATOM 537 O O . GLN A 1 70 ? -4.354 -10.248 6.818 1.00 93.62 70 GLN A O 1
ATOM 542 N N . MET A 1 71 ? -3.387 -11.526 5.240 1.00 92.44 71 MET A N 1
ATOM 543 C CA . MET A 1 71 ? -4.339 -12.634 5.309 1.00 92.44 71 MET A CA 1
ATOM 544 C C . MET A 1 71 ? -4.359 -13.306 6.692 1.00 92.44 71 MET A C 1
ATOM 546 O O . MET A 1 71 ? -5.424 -13.707 7.144 1.00 92.44 71 MET A O 1
ATOM 550 N N . ASP A 1 72 ? -3.210 -13.394 7.367 1.00 93.75 72 ASP A N 1
ATOM 551 C CA . ASP A 1 72 ? -3.071 -13.933 8.727 1.00 93.75 72 ASP A CA 1
ATOM 552 C C . ASP A 1 72 ? -3.535 -12.942 9.821 1.00 93.75 72 ASP A C 1
ATOM 554 O O . ASP A 1 72 ? -3.358 -13.206 11.011 1.00 93.75 72 ASP A O 1
ATOM 558 N N . GLY A 1 73 ? -4.091 -11.783 9.446 1.00 93.38 73 GLY A N 1
ATOM 559 C CA . GLY A 1 73 ? -4.691 -10.832 10.384 1.00 93.38 73 GLY A CA 1
ATOM 560 C C . GLY A 1 73 ? -3.689 -9.932 11.114 1.00 93.38 73 GLY A C 1
ATOM 561 O O . GLY A 1 73 ? -3.986 -9.427 12.201 1.00 93.38 73 GLY A O 1
ATOM 562 N N . ALA A 1 74 ? -2.491 -9.695 10.558 1.00 94.75 74 ALA A N 1
ATOM 563 C CA . ALA A 1 74 ? -1.492 -8.835 11.206 1.00 94.75 74 ALA A CA 1
ATOM 564 C C . ALA A 1 74 ? -1.998 -7.398 11.426 1.00 94.75 74 ALA A C 1
ATOM 566 O O . ALA A 1 74 ? -1.768 -6.823 12.489 1.00 94.75 74 ALA A O 1
ATOM 567 N N . LEU A 1 75 ? -2.699 -6.821 10.442 1.00 94.44 75 LEU A N 1
ATOM 568 C CA . LEU A 1 75 ? -3.317 -5.498 10.578 1.00 94.44 75 LEU A CA 1
ATOM 569 C C . LEU A 1 75 ? -4.496 -5.541 11.559 1.00 94.44 75 LEU A C 1
ATOM 571 O O . LEU A 1 75 ? -4.600 -4.691 12.441 1.00 94.44 75 LEU A O 1
ATOM 575 N N . SER A 1 76 ? -5.342 -6.560 11.440 1.00 93.19 76 SER A N 1
ATOM 576 C CA . SER A 1 76 ? -6.519 -6.793 12.277 1.00 93.19 76 SER A CA 1
ATOM 577 C C . SER A 1 76 ? -6.178 -6.860 13.758 1.00 93.19 76 SER A C 1
ATOM 579 O O . SER A 1 76 ? -6.797 -6.172 14.561 1.00 93.19 76 SER A O 1
ATOM 581 N N . THR A 1 77 ? -5.146 -7.627 14.110 1.00 94.88 77 THR A N 1
ATOM 582 C CA . THR A 1 77 ? -4.672 -7.790 15.491 1.00 94.88 77 THR A CA 1
ATOM 583 C C . THR A 1 77 ? -4.309 -6.443 16.113 1.00 94.88 77 THR A C 1
ATOM 585 O O . THR A 1 77 ? -4.736 -6.137 17.222 1.00 94.88 77 THR A O 1
ATOM 588 N N . VAL A 1 78 ? -3.564 -5.613 15.378 1.00 96.75 78 VAL A N 1
ATOM 589 C CA . VAL A 1 78 ? -3.136 -4.289 15.853 1.00 96.75 78 VAL A CA 1
ATOM 590 C C . VAL A 1 78 ? -4.325 -3.333 15.975 1.00 96.75 78 VAL A C 1
ATOM 592 O O . VAL A 1 78 ? -4.440 -2.603 16.953 1.00 96.75 78 VAL A O 1
ATOM 595 N N . ILE A 1 79 ? -5.250 -3.357 15.013 1.00 95.50 79 ILE A N 1
ATOM 596 C CA . ILE A 1 79 ? -6.439 -2.497 15.046 1.00 95.50 79 ILE A CA 1
ATOM 597 C C . ILE A 1 79 ? -7.387 -2.875 16.181 1.00 95.50 79 ILE A C 1
ATOM 599 O O . ILE A 1 79 ? -7.987 -1.984 16.783 1.00 95.50 79 ILE A O 1
ATOM 603 N N . LEU A 1 80 ? -7.538 -4.168 16.467 1.00 92.31 80 LEU A N 1
ATOM 604 C CA . LEU A 1 80 ? -8.353 -4.641 17.581 1.00 92.31 80 LEU A CA 1
ATOM 605 C C . LEU A 1 80 ? -7.735 -4.250 18.928 1.00 92.31 80 LEU A C 1
ATOM 607 O O . LEU A 1 80 ? -8.474 -3.765 19.774 1.00 92.31 80 LEU A O 1
ATOM 611 N N . ASP A 1 81 ? -6.409 -4.325 19.090 1.00 96.56 81 ASP A N 1
ATOM 612 C CA . ASP A 1 81 ? -5.733 -3.820 20.299 1.00 96.56 81 ASP A CA 1
ATOM 613 C C . ASP A 1 81 ? -6.002 -2.324 20.528 1.00 96.56 81 ASP A C 1
ATOM 615 O O . ASP A 1 81 ? -6.442 -1.911 21.604 1.00 96.56 81 ASP A O 1
ATOM 619 N N . TRP A 1 82 ? -5.818 -1.499 19.491 1.00 97.75 82 TRP A N 1
ATOM 620 C CA . TRP A 1 82 ? -6.125 -0.069 19.570 1.00 97.75 82 TRP A CA 1
ATOM 621 C C . TRP A 1 82 ? -7.592 0.189 19.883 1.00 97.75 82 TRP A C 1
ATOM 623 O O . TRP A 1 82 ? -7.913 1.076 20.674 1.00 97.75 82 TRP A O 1
ATOM 633 N N . ARG A 1 83 ? -8.491 -0.575 19.258 1.00 95.12 83 ARG A N 1
ATOM 634 C CA . ARG A 1 83 ? -9.928 -0.468 19.484 1.00 95.12 83 ARG A CA 1
ATOM 635 C C . ARG A 1 83 ? -10.266 -0.782 20.937 1.00 95.12 83 ARG A C 1
ATOM 637 O O . ARG A 1 83 ? -10.958 0.024 21.543 1.00 95.12 83 ARG A O 1
ATOM 644 N N . ASP A 1 84 ? -9.793 -1.900 21.476 1.00 94.12 84 ASP A N 1
ATOM 645 C CA . ASP A 1 84 ? -10.108 -2.336 22.838 1.00 94.12 84 ASP A CA 1
ATOM 646 C C . ASP A 1 84 ? -9.631 -1.295 23.858 1.00 94.12 84 ASP A C 1
ATOM 648 O O . ASP A 1 84 ? -10.417 -0.824 24.679 1.00 94.12 84 ASP A O 1
ATOM 652 N N . ARG A 1 85 ? -8.400 -0.791 23.700 1.00 97.00 85 ARG A N 1
ATOM 653 C CA . ARG A 1 85 ? -7.860 0.289 24.543 1.00 97.00 85 ARG A CA 1
ATOM 654 C C . ARG A 1 85 ? -8.690 1.572 24.470 1.00 97.00 85 ARG A C 1
ATOM 656 O O . ARG A 1 85 ? -8.897 2.221 25.493 1.00 97.00 85 ARG A O 1
ATOM 663 N N . LEU A 1 86 ? -9.162 1.960 23.283 1.00 94.81 86 LEU A N 1
ATOM 664 C CA . LEU A 1 86 ? -10.012 3.145 23.119 1.00 94.81 86 LEU A CA 1
ATOM 665 C C . LEU A 1 86 ? -11.443 2.926 23.629 1.00 94.81 86 LEU A C 1
ATOM 667 O O . LEU A 1 86 ? -12.059 3.885 24.087 1.00 94.81 86 LEU A O 1
ATOM 671 N N . VAL A 1 87 ? -11.974 1.701 23.566 1.00 92.75 87 VAL A N 1
ATOM 672 C CA . VAL A 1 87 ? -13.275 1.347 24.155 1.00 92.75 87 VAL A CA 1
ATOM 673 C C . VAL A 1 87 ? -13.213 1.449 25.674 1.00 92.75 87 VAL A C 1
ATOM 675 O O . VAL A 1 87 ? -14.104 2.062 26.253 1.00 92.75 87 VAL A O 1
ATOM 678 N N . ASP A 1 88 ? -12.158 0.930 26.303 1.00 90.56 88 ASP A N 1
ATOM 679 C CA . ASP A 1 88 ? -11.956 1.052 27.751 1.00 90.56 88 ASP A CA 1
ATOM 680 C C . ASP A 1 88 ? -11.871 2.527 28.172 1.00 90.56 88 ASP A C 1
ATOM 682 O O . ASP A 1 88 ? -12.546 2.963 29.102 1.00 90.56 88 ASP A O 1
ATOM 686 N N . CYS A 1 89 ? -11.103 3.323 27.421 1.00 91.38 89 CYS A N 1
ATOM 687 C CA . CYS A 1 89 ? -11.002 4.769 27.619 1.00 91.38 89 CYS A CA 1
ATOM 688 C C . CYS A 1 89 ? -12.363 5.470 27.485 1.00 91.38 89 CYS A C 1
ATOM 690 O O . CYS A 1 89 ? -12.707 6.308 28.313 1.00 91.38 89 CYS A O 1
ATOM 692 N N . LEU A 1 90 ? -13.143 5.129 26.454 1.00 90.81 90 LEU A N 1
ATOM 693 C CA . LEU A 1 90 ? -14.473 5.695 26.249 1.00 90.81 90 LEU A CA 1
ATOM 694 C C . LEU A 1 90 ? -15.422 5.306 27.387 1.00 90.81 90 LEU A C 1
ATOM 696 O O . LEU A 1 90 ? -16.161 6.160 27.854 1.00 90.81 90 LEU A O 1
ATOM 700 N N . ALA A 1 91 ? -15.389 4.059 27.859 1.00 86.31 91 ALA A N 1
ATOM 701 C CA . ALA A 1 91 ? -16.252 3.599 28.944 1.00 86.31 91 ALA A CA 1
ATOM 702 C C . ALA A 1 91 ? -16.014 4.374 30.251 1.00 86.31 91 ALA A C 1
ATOM 704 O O . ALA A 1 91 ? -16.970 4.698 30.949 1.00 86.31 91 ALA A O 1
ATOM 705 N N . GLU A 1 92 ? -14.759 4.710 30.562 1.00 87.00 92 GLU A N 1
ATOM 706 C CA . GLU A 1 92 ? -14.426 5.549 31.720 1.00 87.00 92 GLU A CA 1
ATOM 707 C C . GLU A 1 92 ? -14.939 6.987 31.567 1.00 87.00 92 GLU A C 1
ATOM 709 O O . GLU A 1 92 ? -15.489 7.540 32.515 1.00 87.00 92 GLU A O 1
ATOM 714 N N . VAL A 1 93 ? -14.816 7.580 30.374 1.00 86.62 93 VAL A N 1
ATOM 715 C CA . VAL A 1 93 ? -15.345 8.930 30.104 1.00 86.62 93 VAL A CA 1
ATOM 716 C C . VAL A 1 93 ? -16.877 8.945 30.158 1.00 86.62 93 VAL A C 1
ATOM 718 O O . VAL A 1 93 ? -17.458 9.866 30.718 1.00 86.62 93 VAL A O 1
ATOM 721 N N . GLU A 1 94 ? -17.549 7.927 29.618 1.00 84.25 94 GLU A N 1
ATOM 722 C CA . GLU A 1 94 ? -19.017 7.820 29.672 1.00 84.25 94 GLU A CA 1
ATOM 723 C C . GLU A 1 94 ? -19.506 7.630 31.115 1.00 84.25 94 GLU A C 1
ATOM 725 O O . GLU A 1 94 ? -20.528 8.192 31.490 1.00 84.25 94 GLU A O 1
ATOM 730 N N . ALA A 1 95 ? -18.755 6.908 31.955 1.00 81.69 95 ALA A N 1
ATOM 731 C CA . ALA A 1 95 ? -19.077 6.784 33.375 1.00 81.69 95 ALA A CA 1
ATOM 732 C C . ALA A 1 95 ? -18.989 8.130 34.119 1.00 81.69 95 ALA A C 1
ATOM 734 O O . ALA A 1 95 ? -19.804 8.385 35.001 1.00 81.69 95 ALA A O 1
ATOM 735 N N . GLU A 1 96 ? -18.037 8.999 33.762 1.00 81.12 96 GLU A N 1
ATOM 736 C CA . GLU A 1 96 ? -17.987 10.376 34.278 1.00 81.12 96 GLU A CA 1
ATOM 737 C C . GLU A 1 96 ? -19.236 11.164 33.857 1.00 81.12 96 GLU A C 1
ATOM 739 O O . GLU A 1 96 ? -19.873 11.794 34.694 1.00 81.12 96 GLU A O 1
ATOM 744 N N . LEU A 1 97 ? -19.629 11.076 32.582 1.00 81.31 97 LEU A N 1
ATOM 745 C CA . LEU A 1 97 ? -20.783 11.799 32.036 1.00 81.31 97 LEU A CA 1
ATOM 746 C C . LEU A 1 97 ? -22.131 11.340 32.612 1.00 81.31 97 LEU A C 1
ATOM 748 O O . LEU A 1 97 ? -23.006 12.171 32.849 1.00 81.31 97 LEU A O 1
ATOM 752 N N . ASP A 1 98 ? -22.312 10.033 32.811 1.00 79.56 98 ASP A N 1
ATOM 753 C CA . ASP A 1 98 ? -23.583 9.460 33.264 1.00 79.56 98 ASP A CA 1
ATOM 754 C C . ASP A 1 98 ? -23.781 9.572 34.789 1.00 79.56 98 ASP A C 1
ATOM 756 O O . ASP A 1 98 ? -24.924 9.586 35.250 1.00 79.56 98 ASP A O 1
ATOM 760 N N . PHE A 1 99 ? -22.697 9.654 35.577 1.00 74.25 99 PHE A N 1
ATOM 761 C CA . PHE A 1 99 ? -22.739 9.543 37.045 1.00 74.25 99 PHE A CA 1
ATOM 762 C C . PHE A 1 99 ? -22.049 10.691 37.808 1.00 74.25 99 PHE A C 1
ATOM 764 O O . PHE A 1 99 ? -21.904 10.598 39.031 1.00 74.25 99 PHE A O 1
ATOM 771 N N . SER A 1 100 ? -21.665 11.792 37.145 1.00 67.75 100 SER A N 1
ATOM 772 C CA . SER A 1 100 ? -21.052 12.968 37.800 1.00 67.75 100 SER A CA 1
ATOM 773 C C . SER A 1 100 ? -21.891 13.533 38.955 1.00 67.75 100 SER A C 1
ATOM 775 O O . SER A 1 100 ? -21.359 14.052 39.933 1.00 67.75 100 SER A O 1
ATOM 777 N N . ASP A 1 101 ? -23.218 13.400 38.877 1.00 67.50 101 ASP A N 1
ATOM 778 C CA . ASP A 1 101 ? -24.155 13.938 39.871 1.00 67.50 101 ASP A CA 1
ATOM 779 C C . ASP A 1 101 ? -24.328 13.022 41.100 1.00 67.50 101 ASP A C 1
ATOM 781 O O . ASP A 1 101 ? -24.889 13.442 42.117 1.00 67.50 101 ASP A O 1
ATOM 785 N N . GLU A 1 102 ? -23.855 11.773 41.026 1.00 63.53 102 GLU A N 1
ATOM 786 C CA . GLU A 1 102 ? -24.031 10.761 42.076 1.00 63.53 102 GLU A CA 1
ATOM 787 C C . GLU A 1 102 ? -22.873 10.744 43.094 1.00 63.53 102 GLU A C 1
ATOM 789 O O . GLU A 1 102 ? -22.999 10.142 44.158 1.00 63.53 102 GLU A O 1
ATOM 794 N N . GLY A 1 103 ? -21.768 11.455 42.824 1.00 60.38 103 GLY A N 1
ATOM 795 C CA . GLY A 1 103 ? -20.628 11.615 43.744 1.00 60.38 103 GLY A CA 1
ATOM 796 C C . GLY A 1 103 ? -19.756 10.365 43.940 1.00 60.38 103 GLY A C 1
ATOM 797 O O . GLY A 1 103 ? -18.775 10.418 44.685 1.00 60.38 103 GLY A O 1
ATOM 798 N N . ASP A 1 104 ? -20.090 9.262 43.265 1.00 61.56 104 ASP A N 1
ATOM 799 C CA . ASP A 1 104 ? -19.376 7.980 43.314 1.00 61.56 104 ASP A CA 1
ATOM 800 C C . ASP A 1 104 ? -18.269 7.859 42.237 1.00 61.56 104 ASP A C 1
ATOM 802 O O . ASP A 1 104 ? -17.518 6.878 42.229 1.00 61.56 104 ASP A O 1
ATOM 806 N N . VAL A 1 105 ? -18.119 8.860 41.355 1.00 61.16 105 VAL A N 1
ATOM 807 C CA . VAL A 1 105 ? -17.153 8.882 40.239 1.00 61.16 105 VAL A CA 1
ATOM 808 C C . VAL A 1 105 ? -16.273 10.146 40.297 1.00 61.16 105 VAL A C 1
ATOM 810 O O . VAL A 1 105 ? -16.800 11.226 40.546 1.00 61.16 105 VAL A O 1
ATOM 813 N N . PRO A 1 106 ? -14.938 10.060 40.103 1.00 64.06 106 PRO A N 1
ATOM 814 C CA . PRO A 1 106 ? -14.072 11.245 40.088 1.00 64.06 106 PRO A CA 1
ATOM 815 C C . PRO A 1 106 ? -14.315 12.160 38.872 1.00 64.06 106 PRO A C 1
ATOM 817 O O . PRO A 1 106 ? -14.273 11.680 37.744 1.00 64.06 106 PRO A O 1
ATOM 820 N N . ASP A 1 107 ? -14.408 13.478 39.087 1.00 65.06 107 ASP A N 1
ATOM 821 C CA . ASP A 1 107 ? -14.595 14.525 38.050 1.00 65.06 107 ASP A CA 1
ATOM 822 C C . ASP A 1 107 ? -13.365 14.760 37.126 1.00 65.06 107 ASP A C 1
ATOM 824 O O . ASP A 1 107 ? -13.147 15.861 36.620 1.00 65.06 107 ASP A O 1
ATOM 828 N N . SER A 1 108 ? -12.469 13.778 36.985 1.00 75.00 108 SER A N 1
ATOM 829 C CA . SER A 1 108 ? -11.216 13.904 36.219 1.00 75.00 108 SER A CA 1
ATOM 830 C C . SER A 1 108 ? -10.799 12.617 35.503 1.00 75.00 108 SER A C 1
ATOM 832 O O . SER A 1 108 ? -9.614 12.413 35.205 1.00 75.00 108 SER A O 1
ATOM 834 N N . LEU A 1 109 ? -11.757 11.731 35.208 1.00 74.75 109 LEU A N 1
ATOM 835 C CA . LEU A 1 109 ? -11.479 10.510 34.451 1.00 74.75 109 LEU A CA 1
ATOM 836 C C . LEU A 1 109 ? -11.039 10.842 33.023 1.00 74.75 109 LEU A C 1
ATOM 838 O O . LEU A 1 109 ? -10.085 10.232 32.538 1.00 74.75 109 LEU A O 1
ATOM 842 N N . ALA A 1 110 ? -11.630 11.856 32.386 1.00 77.38 110 ALA A N 1
ATOM 843 C CA . ALA A 1 110 ? -11.195 12.339 31.074 1.00 77.38 110 ALA A CA 1
ATOM 844 C C . ALA A 1 110 ? -9.699 12.723 31.050 1.00 77.38 110 ALA A C 1
ATOM 846 O O . ALA A 1 110 ? -8.953 12.276 30.170 1.00 77.38 110 ALA A O 1
ATOM 847 N N . ASP A 1 111 ? -9.227 13.458 32.062 1.00 83.31 111 ASP A N 1
ATOM 848 C CA . ASP A 1 111 ? -7.813 13.832 32.203 1.00 83.31 111 ASP A CA 1
ATOM 849 C C . ASP A 1 111 ? -6.914 12.612 32.477 1.00 83.31 111 ASP A C 1
ATOM 851 O O . ASP A 1 111 ? -5.794 12.523 31.965 1.00 83.31 111 ASP A O 1
ATOM 855 N N . ALA A 1 112 ? -7.400 11.634 33.250 1.00 86.69 112 ALA A N 1
ATOM 856 C CA . ALA A 1 112 ? -6.676 10.394 33.546 1.00 86.69 112 ALA A CA 1
ATOM 857 C C . ALA A 1 112 ? -6.588 9.44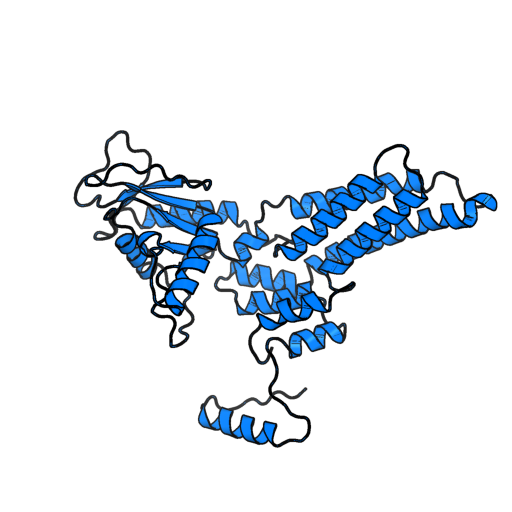0 32.336 1.00 86.69 112 ALA A C 1
ATOM 859 O O . ALA A 1 112 ? -5.663 8.625 32.227 1.00 86.69 112 ALA A O 1
ATOM 860 N N . VAL A 1 113 ? -7.551 9.521 31.421 1.00 90.69 113 VAL A N 1
ATOM 861 C CA . VAL A 1 113 ? -7.629 8.727 30.190 1.00 90.69 113 VAL A CA 1
ATOM 862 C C . VAL A 1 113 ? -6.757 9.318 29.075 1.00 90.69 113 VAL A C 1
ATOM 864 O O . VAL A 1 113 ? -6.168 8.560 28.297 1.00 90.69 113 VAL A O 1
ATOM 867 N N . ALA A 1 114 ? -6.595 10.644 29.016 1.00 92.38 114 ALA A N 1
ATOM 868 C CA . ALA A 1 114 ? -5.876 11.330 27.938 1.00 92.38 114 ALA A CA 1
ATOM 869 C C . ALA A 1 114 ? -4.469 10.761 27.621 1.00 92.38 114 ALA A C 1
ATOM 871 O O . ALA A 1 114 ? -4.183 10.544 26.440 1.00 92.38 114 ALA A O 1
ATOM 872 N N . PRO A 1 115 ? -3.598 10.408 28.593 1.00 95.00 115 PRO A N 1
ATOM 873 C CA . PRO A 1 115 ? -2.297 9.801 28.292 1.00 95.00 115 PRO A CA 1
ATOM 874 C C . PRO A 1 115 ? -2.391 8.433 27.597 1.00 95.00 115 PRO A C 1
ATOM 876 O O . PRO A 1 115 ? -1.552 8.104 26.757 1.00 95.00 115 PRO A O 1
ATOM 879 N N . ARG A 1 116 ? -3.414 7.627 27.918 1.00 95.94 116 ARG A N 1
ATOM 880 C CA . ARG A 1 116 ? -3.646 6.318 27.281 1.00 95.94 116 ARG A CA 1
ATOM 881 C C . ARG A 1 116 ? -4.126 6.484 25.842 1.00 95.94 116 ARG A C 1
ATOM 883 O O . ARG A 1 116 ? -3.662 5.763 24.958 1.00 95.94 116 ARG A O 1
ATOM 890 N N . VAL A 1 117 ? -4.987 7.471 25.604 1.00 97.06 117 VAL A N 1
ATOM 891 C CA . VAL A 1 117 ? -5.444 7.852 24.260 1.00 97.06 117 VAL A CA 1
ATOM 892 C C . VAL A 1 117 ? -4.285 8.403 23.424 1.00 97.06 117 VAL A C 1
ATOM 894 O O . VAL A 1 117 ? -4.133 8.009 22.268 1.00 97.06 117 VAL A O 1
ATOM 897 N N . ALA A 1 118 ? -3.418 9.233 24.011 1.00 97.50 118 ALA A N 1
ATOM 898 C CA . ALA A 1 118 ? -2.210 9.743 23.361 1.00 97.50 118 ALA A CA 1
ATOM 899 C C . ALA A 1 118 ? -1.246 8.618 22.941 1.00 97.50 118 ALA A C 1
ATOM 901 O O . ALA A 1 118 ? -0.698 8.660 21.842 1.00 97.50 118 ALA A O 1
ATOM 902 N N . ALA A 1 119 ? -1.102 7.567 23.755 1.00 98.25 119 ALA A N 1
ATOM 903 C CA . ALA A 1 119 ? -0.293 6.406 23.386 1.00 98.25 119 ALA A CA 1
ATOM 904 C C . ALA A 1 119 ? -0.840 5.687 22.136 1.00 98.25 119 ALA A C 1
ATOM 906 O O . ALA A 1 119 ? -0.086 5.431 21.199 1.00 98.25 119 ALA A O 1
ATOM 907 N N . VAL A 1 120 ? -2.153 5.422 22.075 1.00 98.38 120 VAL A N 1
ATOM 908 C CA . VAL A 1 120 ? -2.785 4.816 20.882 1.00 98.38 120 VAL A CA 1
ATOM 909 C C . VAL A 1 120 ? -2.641 5.729 19.662 1.00 98.38 120 VAL A C 1
ATOM 911 O O . VAL A 1 120 ? -2.314 5.273 18.567 1.00 98.38 120 VAL A O 1
ATOM 914 N N . ARG A 1 121 ? -2.845 7.036 19.852 1.00 98.38 121 ARG A N 1
ATOM 915 C CA . ARG A 1 121 ? -2.648 8.065 18.827 1.00 98.38 121 ARG A CA 1
ATOM 916 C C . ARG A 1 121 ? -1.243 7.992 18.226 1.00 98.38 121 ARG A C 1
ATOM 918 O O . ARG A 1 121 ? -1.109 8.008 17.002 1.00 98.38 121 ARG A O 1
ATOM 925 N N . ASP A 1 122 ? -0.208 7.900 19.057 1.00 98.31 122 ASP A N 1
ATOM 926 C CA . ASP A 1 122 ? 1.186 7.872 18.603 1.00 98.31 122 ASP A CA 1
ATOM 927 C C . ASP A 1 122 ? 1.547 6.561 17.897 1.00 98.31 122 ASP A C 1
ATOM 929 O O . ASP A 1 122 ? 2.270 6.578 16.899 1.00 98.31 122 ASP A O 1
ATOM 933 N N . GLU A 1 123 ? 0.993 5.434 18.341 1.00 98.00 123 GLU A N 1
ATOM 934 C CA . GLU A 1 123 ? 1.128 4.150 17.647 1.00 98.00 123 GLU A CA 1
ATOM 935 C C . GLU A 1 123 ? 0.486 4.185 16.251 1.00 98.00 123 GLU A C 1
ATOM 937 O O . GLU A 1 123 ? 1.106 3.752 15.274 1.00 98.00 123 GLU A O 1
ATOM 942 N N . ILE A 1 124 ? -0.716 4.761 16.125 1.00 97.69 124 ILE A N 1
ATOM 943 C CA . ILE A 1 124 ? -1.383 4.958 14.829 1.00 97.6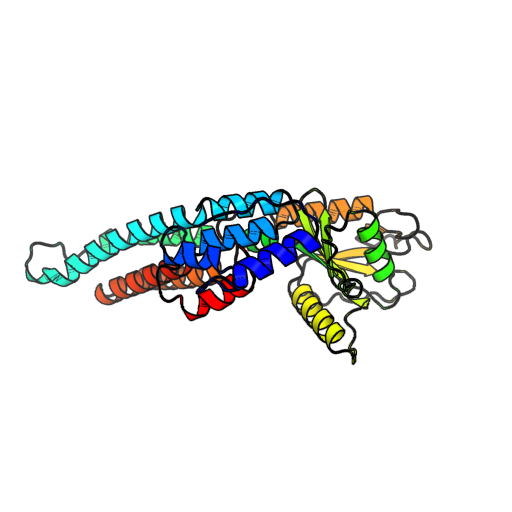9 124 ILE A CA 1
ATOM 944 C C . ILE A 1 124 ? -0.552 5.888 13.941 1.00 97.69 124 ILE A C 1
ATOM 946 O O . ILE A 1 124 ? -0.337 5.583 12.765 1.00 97.69 124 ILE A O 1
ATOM 950 N N . ALA A 1 125 ? -0.052 7.000 14.492 1.00 97.50 125 ALA A N 1
ATOM 951 C CA . ALA A 1 125 ? 0.800 7.940 13.770 1.00 97.50 125 ALA A CA 1
ATOM 952 C C . ALA A 1 125 ? 2.077 7.262 13.246 1.00 97.50 125 ALA A C 1
ATOM 954 O O . ALA A 1 125 ? 2.453 7.463 12.092 1.00 97.50 125 ALA A O 1
ATOM 955 N N . ALA A 1 126 ? 2.711 6.408 14.054 1.00 95.31 126 ALA A N 1
ATOM 956 C CA . ALA A 1 126 ? 3.878 5.636 13.642 1.00 95.31 126 ALA A CA 1
ATOM 957 C C . ALA A 1 126 ? 3.544 4.621 12.537 1.00 95.31 126 ALA A C 1
ATOM 959 O O . ALA A 1 126 ? 4.307 4.486 11.580 1.00 95.31 126 ALA A O 1
ATOM 960 N N . ALA A 1 127 ? 2.393 3.947 12.622 1.00 94.38 127 ALA A N 1
ATOM 961 C CA . ALA A 1 127 ? 1.960 2.975 11.619 1.00 94.38 127 ALA A CA 1
ATOM 962 C C . ALA A 1 127 ? 1.683 3.609 10.243 1.00 94.38 127 ALA A C 1
ATOM 964 O O . ALA A 1 127 ? 1.948 2.979 9.219 1.00 94.38 127 ALA A O 1
ATOM 965 N N . ILE A 1 128 ? 1.185 4.852 10.203 1.00 94.88 128 ILE A N 1
ATOM 966 C CA . ILE A 1 128 ? 0.988 5.602 8.950 1.00 94.88 128 ILE A CA 1
ATOM 967 C C . ILE A 1 128 ? 2.244 6.366 8.493 1.00 94.88 128 ILE A C 1
ATOM 969 O O . ILE A 1 128 ? 2.299 6.821 7.353 1.00 94.88 128 ILE A O 1
ATOM 973 N N . ALA A 1 129 ? 3.263 6.529 9.335 1.00 92.19 129 ALA A N 1
ATOM 974 C CA . ALA A 1 129 ? 4.509 7.221 8.990 1.00 92.19 129 ALA A CA 1
ATOM 975 C C . ALA A 1 129 ? 5.543 6.290 8.318 1.00 92.19 129 ALA A C 1
ATOM 977 O O . ALA A 1 129 ? 6.750 6.454 8.475 1.00 92.19 129 ALA A O 1
ATOM 978 N N . ASP A 1 130 ? 5.079 5.302 7.552 1.00 88.56 130 ASP A N 1
ATOM 979 C CA . ASP A 1 130 ? 5.899 4.259 6.924 1.00 88.56 130 ASP A CA 1
ATOM 980 C C . ASP A 1 130 ? 6.396 4.614 5.509 1.00 88.56 130 ASP A C 1
ATOM 982 O O . ASP A 1 130 ? 7.039 3.796 4.849 1.00 88.56 130 ASP A O 1
ATOM 986 N N . GLY A 1 131 ? 6.093 5.820 5.018 1.00 85.12 131 GLY A N 1
ATOM 987 C CA . GLY A 1 131 ? 6.491 6.274 3.683 1.00 85.12 131 GLY A CA 1
ATOM 988 C C . GLY A 1 131 ? 5.782 5.544 2.537 1.00 85.12 131 GLY A C 1
ATOM 989 O O . GLY A 1 131 ? 6.355 5.434 1.451 1.00 85.12 131 GLY A O 1
ATOM 990 N N . HIS A 1 132 ? 4.563 5.040 2.774 1.00 90.94 132 HIS A N 1
ATOM 991 C CA . HIS A 1 132 ? 3.761 4.286 1.797 1.00 90.94 132 HIS A CA 1
ATOM 992 C C . HIS A 1 132 ? 4.440 3.001 1.299 1.00 90.94 132 HIS A C 1
ATOM 994 O O . HIS A 1 132 ? 4.205 2.541 0.180 1.00 90.94 132 HIS A O 1
ATOM 1000 N N . ARG A 1 133 ? 5.325 2.426 2.121 1.00 93.25 133 ARG A N 1
ATOM 1001 C CA . ARG A 1 133 ? 6.103 1.228 1.786 1.00 93.25 133 ARG A CA 1
ATOM 1002 C C . ARG A 1 133 ? 5.212 0.037 1.452 1.00 93.25 133 ARG A C 1
ATOM 1004 O O . ARG A 1 133 ? 5.484 -0.661 0.477 1.00 93.25 133 ARG A O 1
ATOM 1011 N N . GLY A 1 134 ? 4.148 -0.180 2.227 1.00 93.31 134 GLY A N 1
ATOM 1012 C CA . GLY A 1 134 ? 3.235 -1.300 2.006 1.00 93.31 134 GLY A CA 1
ATOM 1013 C C . GLY A 1 134 ? 2.422 -1.172 0.719 1.00 93.31 134 GLY A C 1
ATOM 1014 O O . GLY A 1 134 ? 2.308 -2.150 -0.025 1.00 93.31 134 GLY A O 1
ATOM 1015 N N . GLU A 1 135 ? 1.907 0.025 0.411 1.00 93.56 135 GLU A N 1
ATOM 1016 C CA . GLU A 1 135 ? 1.225 0.295 -0.861 1.00 93.56 135 GLU A CA 1
ATOM 1017 C C . GLU A 1 135 ? 2.167 0.134 -2.050 1.00 93.56 135 GLU A C 1
ATOM 1019 O O . GLU A 1 135 ? 1.823 -0.557 -3.005 1.00 93.56 135 GLU A O 1
ATOM 1024 N N . ARG A 1 136 ? 3.374 0.707 -1.982 1.00 93.50 136 ARG A N 1
ATOM 1025 C CA . ARG A 1 136 ? 4.373 0.587 -3.054 1.00 93.50 136 ARG A CA 1
ATOM 1026 C C . ARG A 1 136 ? 4.782 -0.856 -3.296 1.00 93.50 136 ARG A C 1
ATOM 1028 O O . ARG A 1 136 ? 4.920 -1.270 -4.441 1.00 93.50 136 ARG A O 1
ATOM 1035 N N . LEU A 1 137 ? 4.945 -1.649 -2.237 1.00 94.62 137 LEU A N 1
ATOM 1036 C CA . LEU A 1 137 ? 5.275 -3.063 -2.383 1.00 94.62 137 LEU A CA 1
ATOM 1037 C C . LEU A 1 137 ? 4.105 -3.833 -3.004 1.00 94.62 137 LEU A C 1
ATOM 1039 O O . LEU A 1 137 ? 4.311 -4.669 -3.883 1.00 94.62 137 LEU A O 1
ATOM 1043 N N . ARG A 1 138 ? 2.872 -3.521 -2.597 1.00 93.06 138 ARG A N 1
ATOM 1044 C CA . ARG A 1 138 ? 1.657 -4.123 -3.154 1.00 93.06 138 ARG A CA 1
ATOM 1045 C C . ARG A 1 138 ? 1.483 -3.797 -4.640 1.00 93.06 138 ARG A C 1
ATOM 1047 O O . ARG A 1 138 ? 1.208 -4.695 -5.428 1.00 93.06 138 ARG A O 1
ATOM 1054 N N . GLU A 1 139 ? 1.616 -2.530 -5.017 1.00 89.69 139 GLU A N 1
ATOM 1055 C CA . GLU A 1 139 ? 1.345 -2.040 -6.376 1.00 89.69 139 GLU A CA 1
ATOM 1056 C C . GLU A 1 139 ? 2.534 -2.202 -7.334 1.00 89.69 139 GLU A C 1
ATOM 1058 O O . GLU A 1 139 ? 2.330 -2.284 -8.548 1.00 89.69 139 GLU A O 1
ATOM 1063 N N . GLY A 1 140 ? 3.745 -2.298 -6.782 1.00 92.25 140 GLY A N 1
ATOM 1064 C CA . GLY A 1 140 ? 5.022 -2.343 -7.486 1.00 92.25 140 GLY A CA 1
ATOM 1065 C C . GLY A 1 140 ? 5.706 -0.973 -7.558 1.00 92.25 140 GLY A C 1
ATOM 1066 O O . GLY A 1 140 ? 5.060 0.060 -7.730 1.00 92.25 140 GLY A O 1
ATOM 1067 N N . PHE A 1 141 ? 7.035 -0.976 -7.451 1.00 94.19 141 PHE A N 1
ATOM 1068 C CA . PHE A 1 141 ? 7.875 0.218 -7.536 1.00 94.19 141 PHE A CA 1
ATOM 1069 C C . PHE A 1 141 ? 7.867 0.766 -8.965 1.00 94.19 141 PHE A C 1
ATOM 1071 O O . PHE A 1 141 ? 8.332 0.099 -9.893 1.00 94.19 141 PHE A O 1
ATOM 1078 N N . THR A 1 142 ? 7.311 1.960 -9.166 1.00 94.00 142 THR A N 1
ATOM 1079 C CA . THR A 1 142 ? 7.046 2.479 -10.513 1.00 94.00 142 THR A CA 1
ATOM 1080 C C . THR A 1 142 ? 8.254 3.231 -11.068 1.00 94.00 142 THR A C 1
ATOM 1082 O O . THR A 1 142 ? 8.663 4.266 -10.539 1.00 94.00 142 THR A O 1
ATOM 1085 N N . VAL A 1 143 ? 8.800 2.730 -12.177 1.00 94.62 143 VAL A N 1
ATOM 1086 C CA . VAL A 1 143 ? 9.959 3.278 -12.887 1.00 94.62 143 VAL A CA 1
ATOM 1087 C C . VAL A 1 143 ? 9.523 3.809 -14.248 1.00 94.62 143 VAL A C 1
ATOM 1089 O O . VAL A 1 143 ? 9.101 3.054 -15.123 1.00 94.62 143 VAL A O 1
ATOM 1092 N N . VAL A 1 144 ? 9.664 5.115 -14.456 1.00 92.94 144 VAL A N 1
ATOM 1093 C CA . VAL A 1 144 ? 9.297 5.784 -15.711 1.00 92.94 144 VAL A CA 1
ATOM 1094 C C . VAL A 1 144 ? 10.533 6.020 -16.568 1.00 92.94 144 VAL A C 1
ATOM 1096 O O . VAL A 1 144 ? 11.495 6.636 -16.117 1.00 92.94 144 VAL A O 1
ATOM 1099 N N . ILE A 1 145 ? 10.499 5.595 -17.832 1.00 91.19 145 ILE A N 1
ATOM 1100 C CA . ILE A 1 145 ? 11.534 5.925 -18.818 1.00 91.19 145 ILE A CA 1
ATOM 1101 C C . ILE A 1 145 ? 11.145 7.219 -19.532 1.00 91.19 145 ILE A C 1
ATOM 1103 O O . ILE A 1 145 ? 10.211 7.235 -20.337 1.00 91.19 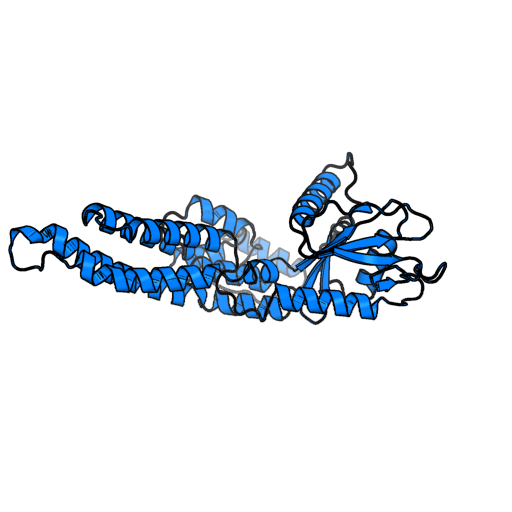145 ILE A O 1
ATOM 1107 N N . ALA A 1 146 ? 11.879 8.300 -19.278 1.00 89.25 146 ALA A N 1
ATOM 1108 C CA . ALA A 1 146 ? 11.640 9.629 -19.837 1.00 89.25 146 ALA A CA 1
ATOM 1109 C C . ALA A 1 146 ? 12.819 10.103 -20.700 1.00 89.25 146 ALA A C 1
ATOM 1111 O O . ALA A 1 146 ? 13.945 9.655 -20.535 1.00 89.25 146 ALA A O 1
ATOM 1112 N N . GLY A 1 147 ? 12.569 11.014 -21.639 1.00 85.50 147 GLY A N 1
ATOM 1113 C CA . GLY A 1 147 ? 13.609 11.611 -22.484 1.00 85.50 147 GLY A CA 1
ATOM 1114 C C . GLY A 1 147 ? 13.076 12.066 -23.839 1.00 85.50 147 GLY A C 1
ATOM 1115 O O . GLY A 1 147 ? 11.944 11.739 -24.220 1.00 85.50 147 GLY A O 1
ATOM 1116 N N . ALA A 1 148 ? 13.910 12.768 -24.601 1.00 82.12 148 ALA A N 1
ATOM 1117 C CA . ALA A 1 148 ? 13.547 13.314 -25.907 1.00 82.12 148 ALA A CA 1
ATOM 1118 C C . ALA A 1 148 ? 13.133 12.220 -26.922 1.00 82.12 148 ALA A C 1
ATOM 1120 O O . ALA A 1 148 ? 13.472 11.035 -26.763 1.00 82.12 148 ALA A O 1
ATOM 1121 N N . PRO A 1 149 ? 12.370 12.556 -27.984 1.00 80.19 149 PRO A N 1
ATOM 1122 C CA . PRO A 1 149 ? 12.173 11.652 -29.117 1.00 80.19 149 PRO A CA 1
ATOM 1123 C C . PRO A 1 149 ? 13.517 11.102 -29.617 1.00 80.19 149 PRO A C 1
ATOM 1125 O O . PRO A 1 149 ? 14.491 11.835 -29.676 1.00 80.19 149 PRO A O 1
ATOM 1128 N N . ASN A 1 150 ? 13.576 9.812 -29.960 1.00 82.69 150 ASN A N 1
ATOM 1129 C CA . ASN A 1 150 ? 14.793 9.113 -30.411 1.00 82.69 150 ASN A CA 1
ATOM 1130 C C . ASN A 1 150 ? 15.930 8.950 -29.380 1.00 82.69 150 ASN A C 1
ATOM 1132 O O . ASN A 1 150 ? 16.956 8.366 -29.726 1.00 82.69 150 ASN A O 1
ATOM 1136 N N . ALA A 1 151 ? 15.730 9.313 -28.108 1.00 86.88 151 ALA A N 1
ATOM 1137 C CA . ALA A 1 151 ? 16.690 9.053 -27.024 1.00 86.88 151 ALA A CA 1
ATOM 1138 C C . ALA A 1 151 ? 16.865 7.557 -26.662 1.00 86.88 151 ALA A C 1
ATOM 1140 O O . ALA A 1 151 ? 17.517 7.227 -25.687 1.00 86.88 151 ALA A O 1
ATOM 1141 N N . GLY A 1 152 ? 16.260 6.624 -27.408 1.00 87.38 152 GLY A N 1
ATOM 1142 C CA . GLY A 1 152 ? 16.406 5.183 -27.160 1.00 87.38 152 GLY A CA 1
ATOM 1143 C C . GLY A 1 152 ? 15.476 4.590 -26.094 1.00 87.38 152 GLY A C 1
ATOM 1144 O O . GLY A 1 152 ? 15.691 3.449 -25.701 1.00 87.38 152 GLY A O 1
ATOM 1145 N N . LYS A 1 153 ? 14.426 5.310 -25.664 1.00 88.50 153 LYS A N 1
ATOM 1146 C CA . LYS A 1 153 ? 13.454 4.863 -24.638 1.00 88.50 153 LYS A CA 1
ATOM 1147 C C . LYS A 1 153 ? 12.904 3.456 -24.880 1.00 88.50 153 LYS A C 1
ATOM 1149 O O . LYS A 1 153 ? 13.134 2.568 -24.069 1.00 88.50 153 LYS A O 1
ATOM 1154 N N . SER A 1 154 ? 12.261 3.228 -26.026 1.00 85.25 154 SER A N 1
ATOM 1155 C CA . SER A 1 154 ? 11.659 1.927 -26.339 1.00 85.25 154 SER A CA 1
ATOM 1156 C C . SER A 1 154 ? 12.709 0.832 -26.568 1.00 85.25 154 SER A C 1
ATOM 1158 O O . SER A 1 154 ? 12.440 -0.340 -26.320 1.00 85.25 154 SER A O 1
ATOM 1160 N N . THR A 1 155 ? 13.928 1.183 -26.996 1.00 88.81 155 THR A N 1
ATOM 1161 C CA . THR A 1 155 ? 15.040 0.223 -27.095 1.00 88.81 155 THR A CA 1
ATOM 1162 C C . THR A 1 155 ? 15.496 -0.221 -25.707 1.00 88.81 155 THR A C 1
ATOM 1164 O O . THR A 1 155 ? 15.675 -1.416 -25.483 1.00 88.81 155 THR A O 1
ATOM 1167 N N . LEU A 1 156 ? 15.637 0.715 -24.763 1.00 90.00 156 LEU A N 1
ATOM 1168 C CA . LEU A 1 156 ? 15.970 0.407 -23.375 1.00 90.00 156 LEU A CA 1
ATOM 1169 C C . LEU A 1 156 ? 14.853 -0.391 -22.700 1.00 90.00 156 LEU A C 1
ATOM 1171 O O . LEU A 1 156 ? 15.144 -1.415 -22.094 1.00 90.00 156 LEU A O 1
ATOM 1175 N N . PHE A 1 157 ? 13.596 0.027 -22.867 1.00 89.25 157 PHE A N 1
ATOM 1176 C CA . PHE A 1 157 ? 12.419 -0.674 -22.355 1.00 89.25 157 PHE A CA 1
ATOM 1177 C C . PHE A 1 157 ? 12.426 -2.147 -22.773 1.00 89.25 157 PHE A C 1
ATOM 1179 O O . PHE A 1 157 ? 12.505 -3.034 -21.928 1.00 89.25 157 PHE A O 1
ATOM 1186 N N . ASN A 1 158 ? 12.468 -2.412 -24.083 1.00 86.38 158 ASN A N 1
ATOM 1187 C CA . ASN A 1 158 ? 12.503 -3.775 -24.609 1.00 86.38 158 ASN A CA 1
ATOM 1188 C C . ASN A 1 158 ? 13.732 -4.555 -24.138 1.00 86.38 158 ASN A C 1
ATOM 1190 O O . ASN A 1 158 ? 13.656 -5.769 -23.963 1.00 86.38 158 ASN A O 1
ATOM 1194 N N . ARG A 1 159 ? 14.869 -3.882 -23.927 1.00 88.94 159 ARG A N 1
ATOM 1195 C CA . ARG A 1 159 ? 16.069 -4.558 -23.437 1.00 88.94 159 ARG A CA 1
ATOM 1196 C C . ARG A 1 159 ? 15.931 -5.003 -21.984 1.00 88.94 159 ARG A C 1
ATOM 1198 O O . ARG A 1 159 ? 16.317 -6.125 -21.670 1.00 88.94 159 ARG A O 1
ATOM 1205 N N . LEU A 1 160 ? 15.352 -4.161 -21.130 1.00 88.81 160 LEU A N 1
ATOM 1206 C CA . LEU A 1 160 ? 15.057 -4.501 -19.737 1.00 88.81 160 LEU A CA 1
ATOM 1207 C C . LEU A 1 160 ? 14.047 -5.655 -19.655 1.00 88.81 160 LEU A C 1
ATOM 1209 O O . LEU A 1 160 ? 14.270 -6.592 -18.897 1.00 88.81 160 LEU A O 1
ATOM 1213 N N . LEU A 1 161 ? 13.027 -5.660 -20.522 1.00 85.00 161 LEU A N 1
ATOM 1214 C CA . LEU A 1 161 ? 12.067 -6.768 -20.638 1.00 85.00 161 LEU A CA 1
ATOM 1215 C C . LEU A 1 161 ? 12.683 -8.106 -21.076 1.00 85.00 161 LEU A C 1
ATOM 1217 O O . LEU A 1 161 ? 12.109 -9.155 -20.817 1.00 85.00 161 LEU A O 1
ATOM 1221 N N . GLN A 1 162 ? 13.790 -8.083 -21.822 1.00 81.88 162 GLN A N 1
ATOM 1222 C CA . GLN A 1 162 ? 14.473 -9.303 -22.270 1.00 81.88 162 GLN A CA 1
ATOM 1223 C C . GLN A 1 162 ? 15.440 -9.855 -21.223 1.00 81.88 162 GLN A C 1
ATOM 1225 O O . GLN A 1 162 ? 15.729 -11.051 -21.237 1.00 81.88 162 GLN A O 1
ATOM 1230 N N . ARG A 1 163 ? 16.006 -8.977 -20.387 1.00 76.00 163 ARG A N 1
ATOM 1231 C CA . ARG A 1 163 ? 16.957 -9.351 -19.334 1.00 76.00 163 ARG A CA 1
ATOM 1232 C C . ARG A 1 163 ? 16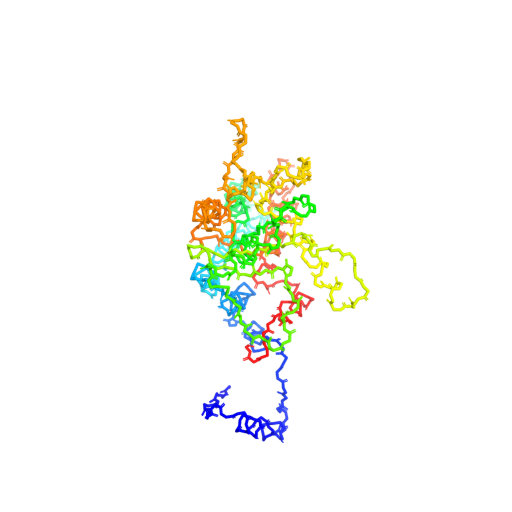.255 -9.909 -18.109 1.00 76.00 163 ARG A C 1
ATOM 1234 O O . ARG A 1 163 ? 16.707 -10.920 -17.585 1.00 76.00 163 ARG A O 1
ATOM 1241 N N . GLU A 1 164 ? 15.166 -9.273 -17.702 1.00 71.19 164 GLU A N 1
ATOM 1242 C CA . GLU A 1 164 ? 14.333 -9.755 -16.611 1.00 71.19 164 GLU A CA 1
ATOM 1243 C C . GLU A 1 164 ? 13.190 -10.588 -17.172 1.00 71.19 164 GLU A C 1
ATOM 1245 O O . GLU A 1 164 ? 12.591 -10.239 -18.189 1.00 71.19 164 GLU A O 1
ATOM 1250 N N . ALA A 1 165 ? 12.861 -11.697 -16.514 1.00 55.81 165 ALA A N 1
ATOM 1251 C CA . ALA A 1 165 ? 11.646 -12.421 -16.845 1.00 55.81 165 ALA A CA 1
ATOM 1252 C C . ALA A 1 165 ? 10.462 -11.517 -16.482 1.00 55.81 165 ALA A C 1
ATOM 1254 O O . ALA A 1 165 ? 10.080 -11.424 -15.318 1.00 55.81 165 ALA A O 1
ATOM 1255 N N . ALA A 1 166 ? 9.896 -10.817 -17.468 1.00 56.59 166 ALA A N 1
ATOM 1256 C CA . ALA A 1 166 ? 8.648 -10.101 -17.269 1.00 56.59 166 ALA A CA 1
ATOM 1257 C C . ALA A 1 166 ? 7.638 -11.096 -16.675 1.00 56.59 166 ALA A C 1
ATOM 1259 O O . ALA A 1 166 ? 7.369 -12.139 -17.283 1.00 56.59 166 ALA A O 1
ATOM 1260 N N . ILE A 1 167 ? 7.116 -10.812 -15.476 1.00 53.31 167 ILE A N 1
ATOM 1261 C CA . ILE A 1 167 ? 6.182 -11.698 -14.764 1.00 53.31 167 ILE A CA 1
ATOM 1262 C C . ILE A 1 167 ? 4.796 -11.518 -15.396 1.00 53.31 167 ILE A C 1
ATOM 1264 O O . ILE A 1 167 ? 3.824 -11.081 -14.777 1.00 53.31 167 ILE A O 1
ATOM 1268 N N . VAL A 1 168 ? 4.709 -11.778 -16.695 1.00 47.75 168 VAL A N 1
ATOM 1269 C CA . VAL A 1 168 ? 3.480 -11.657 -17.458 1.00 47.75 168 VAL A CA 1
ATOM 1270 C C . VAL A 1 168 ? 2.765 -12.989 -17.345 1.00 47.75 168 VAL A C 1
ATOM 1272 O O . VAL A 1 168 ? 3.216 -14.012 -17.855 1.00 47.75 168 VAL A O 1
ATOM 1275 N N . THR A 1 169 ? 1.605 -12.979 -16.700 1.00 37.00 169 THR A N 1
ATOM 1276 C CA . THR A 1 169 ? 0.602 -14.011 -16.949 1.00 37.00 169 THR A CA 1
ATOM 1277 C C . THR A 1 169 ? 0.084 -13.806 -18.373 1.00 37.00 169 THR A C 1
ATOM 1279 O O . THR A 1 169 ? -0.470 -12.738 -18.647 1.00 37.00 169 THR A O 1
ATOM 1282 N N . PRO A 1 170 ? 0.248 -14.771 -19.294 1.00 35.84 170 PRO A N 1
ATOM 1283 C CA . PRO A 1 170 ? -0.244 -14.629 -20.654 1.00 35.84 170 PRO A CA 1
ATOM 1284 C C . PRO A 1 170 ? -1.770 -14.742 -20.628 1.00 35.84 170 PRO A C 1
ATOM 1286 O O . PRO A 1 170 ? -2.324 -15.838 -20.654 1.00 35.84 170 PRO A O 1
ATOM 1289 N N . ILE A 1 171 ? -2.466 -13.610 -20.553 1.00 39.00 171 ILE A N 1
ATOM 1290 C CA . ILE A 1 171 ? -3.883 -13.552 -20.907 1.00 39.00 171 ILE A CA 1
ATOM 1291 C C . ILE A 1 171 ? -3.929 -13.312 -22.425 1.00 39.00 171 ILE A C 1
ATOM 1293 O O . ILE A 1 171 ? -3.412 -12.294 -22.889 1.00 39.00 171 ILE A O 1
ATOM 1297 N N . PRO A 1 172 ? -4.499 -14.226 -23.236 1.00 31.11 172 PRO A N 1
ATOM 1298 C CA . PRO A 1 172 ? -4.610 -14.023 -24.678 1.00 31.11 172 PRO A CA 1
ATOM 1299 C C . PRO A 1 172 ? -5.384 -12.729 -24.976 1.00 31.11 172 PRO A C 1
ATOM 1301 O O . PRO A 1 172 ? -6.573 -12.641 -24.679 1.00 31.11 172 PRO A O 1
ATOM 1304 N N . GLY A 1 173 ? -4.700 -11.726 -25.537 1.00 41.84 173 GLY A N 1
ATOM 1305 C CA . GLY A 1 173 ? -5.268 -10.411 -25.871 1.00 41.84 173 GLY A CA 1
ATOM 1306 C C . GLY A 1 173 ? -4.492 -9.193 -25.345 1.00 41.84 173 GLY A C 1
ATOM 1307 O O . GLY A 1 173 ? -4.734 -8.096 -25.832 1.00 41.84 173 GLY A O 1
ATOM 1308 N N . THR A 1 174 ? -3.536 -9.363 -24.423 1.00 49.06 174 THR A N 1
ATOM 1309 C CA . THR A 1 174 ? -2.816 -8.253 -23.748 1.00 49.06 174 THR A CA 1
ATOM 1310 C C . THR A 1 174 ? -1.525 -7.793 -24.444 1.00 49.06 174 THR A C 1
ATOM 1312 O O . THR A 1 174 ? -0.797 -6.941 -23.947 1.00 49.06 174 THR A O 1
ATOM 1315 N N . THR A 1 175 ? -1.202 -8.315 -25.631 1.00 41.47 175 THR A N 1
ATOM 1316 C CA . THR A 1 175 ? 0.080 -8.043 -26.319 1.00 41.47 175 THR A CA 1
ATOM 1317 C C . THR A 1 175 ? 0.190 -6.648 -26.951 1.00 41.47 175 THR A C 1
ATOM 1319 O O . THR A 1 175 ? 1.146 -6.386 -27.678 1.00 41.47 175 THR A O 1
ATOM 1322 N N . ARG A 1 176 ? -0.782 -5.755 -26.728 1.00 47.84 176 ARG A N 1
ATOM 1323 C CA . ARG A 1 176 ? -0.723 -4.344 -27.155 1.00 47.84 176 ARG A CA 1
ATOM 1324 C C . ARG A 1 176 ? -0.583 -3.358 -25.989 1.00 47.84 176 ARG A C 1
ATOM 1326 O O . ARG A 1 176 ? -0.412 -2.172 -26.244 1.00 47.84 176 ARG A O 1
ATOM 1333 N N . ASP A 1 177 ? -0.525 -3.849 -24.751 1.00 49.00 177 ASP A N 1
ATOM 1334 C CA . ASP A 1 177 ? -0.324 -3.059 -23.528 1.00 49.00 177 ASP A CA 1
ATOM 1335 C C . ASP A 1 177 ? 1.172 -2.752 -23.271 1.00 49.00 177 ASP A C 1
ATOM 1337 O O . ASP A 1 177 ? 1.662 -2.857 -22.154 1.00 49.00 177 ASP A O 1
ATOM 1341 N N . VAL A 1 178 ? 1.939 -2.383 -24.306 1.00 55.31 178 VAL A N 1
ATOM 1342 C CA . VAL A 1 178 ? 3.416 -2.196 -24.244 1.00 55.31 178 VAL A CA 1
ATOM 1343 C C . VAL A 1 178 ? 3.827 -0.932 -23.455 1.00 55.31 178 VAL A C 1
ATOM 1345 O O . VAL A 1 178 ? 4.995 -0.568 -23.402 1.00 55.31 178 VAL A O 1
ATOM 1348 N N . LEU A 1 179 ? 2.871 -0.231 -22.842 1.00 65.31 179 LEU A N 1
ATOM 1349 C CA . LEU A 1 179 ? 3.102 1.041 -22.152 1.00 65.31 179 LEU A CA 1
ATOM 1350 C C . LEU A 1 179 ? 3.545 0.859 -20.702 1.00 65.31 179 LEU A C 1
ATOM 1352 O O . LEU A 1 179 ? 4.274 1.706 -20.191 1.00 65.31 179 LEU A O 1
ATOM 1356 N N . GLU A 1 180 ? 3.134 -0.234 -20.056 1.00 78.38 180 GLU A N 1
ATOM 1357 C CA . GLU A 1 180 ? 3.545 -0.597 -18.702 1.00 78.38 180 GLU A CA 1
ATOM 1358 C C . GLU A 1 180 ? 3.794 -2.107 -18.600 1.00 78.38 180 GLU A C 1
ATOM 1360 O O . GLU A 1 180 ? 3.099 -2.910 -19.220 1.00 78.38 180 GLU A O 1
ATOM 1365 N N . THR A 1 181 ? 4.804 -2.538 -17.849 1.00 82.56 181 THR A N 1
ATOM 1366 C CA . THR A 1 181 ? 5.082 -3.969 -17.654 1.00 82.56 181 THR A CA 1
ATOM 1367 C C . THR A 1 181 ? 5.660 -4.240 -16.273 1.00 82.56 181 THR A C 1
ATOM 1369 O O . THR A 1 181 ? 6.525 -3.509 -15.799 1.00 82.56 181 THR A O 1
ATOM 1372 N N . ALA A 1 182 ? 5.185 -5.314 -15.640 1.00 85.75 182 ALA A N 1
ATOM 1373 C CA . ALA A 1 182 ? 5.701 -5.789 -14.364 1.00 85.75 182 ALA A CA 1
ATOM 1374 C C . ALA A 1 182 ? 6.964 -6.644 -14.555 1.00 85.75 182 ALA A C 1
ATOM 1376 O O . ALA A 1 182 ? 6.971 -7.610 -15.324 1.00 85.75 1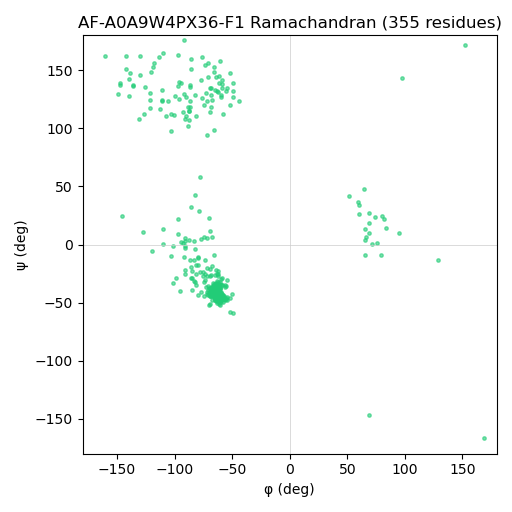82 ALA A O 1
ATOM 1377 N N . LEU A 1 183 ? 8.009 -6.297 -13.814 1.00 88.31 183 LEU A N 1
ATOM 1378 C CA . LEU A 1 183 ? 9.303 -6.961 -13.750 1.00 88.31 183 LEU A CA 1
ATOM 1379 C C . LEU A 1 183 ? 9.580 -7.426 -12.317 1.00 88.31 183 LEU A C 1
ATOM 1381 O O . LEU A 1 183 ? 9.178 -6.769 -11.353 1.00 88.31 183 LEU A O 1
ATOM 1385 N N . GLU A 1 184 ? 10.308 -8.534 -12.189 1.00 90.44 184 GLU A N 1
ATOM 1386 C CA . GLU A 1 184 ? 11.065 -8.825 -10.971 1.00 90.44 184 GLU A CA 1
ATOM 1387 C C . GLU A 1 184 ? 12.460 -8.234 -11.131 1.00 90.44 184 GLU A C 1
ATOM 1389 O O . GLU A 1 184 ? 13.118 -8.536 -12.119 1.00 90.44 184 GLU A O 1
ATOM 1394 N N . ILE A 1 185 ? 12.923 -7.418 -10.187 1.00 90.88 185 ILE A N 1
ATOM 1395 C CA . ILE A 1 185 ? 14.329 -6.998 -10.127 1.00 90.88 185 ILE A CA 1
ATOM 1396 C C . ILE A 1 185 ? 14.833 -7.315 -8.723 1.00 90.88 185 ILE A C 1
ATOM 1398 O O . ILE A 1 185 ? 14.366 -6.720 -7.756 1.00 90.88 185 ILE A O 1
ATOM 1402 N N . ASP A 1 186 ? 15.748 -8.279 -8.598 1.00 89.38 186 ASP A N 1
ATOM 1403 C CA . ASP A 1 186 ? 16.274 -8.761 -7.306 1.00 89.38 186 ASP A CA 1
ATOM 1404 C C . ASP A 1 186 ? 15.168 -9.151 -6.292 1.00 89.38 186 ASP A C 1
ATOM 1406 O O . ASP A 1 186 ? 15.204 -8.809 -5.110 1.00 89.38 186 ASP A O 1
ATOM 1410 N N . GLY A 1 187 ? 14.114 -9.826 -6.769 1.00 88.75 187 GLY A N 1
ATOM 1411 C CA . GLY A 1 187 ? 12.956 -10.215 -5.951 1.00 88.75 187 GLY A CA 1
ATOM 1412 C C . GLY A 1 187 ? 11.980 -9.076 -5.617 1.00 88.75 187 GLY A C 1
ATOM 1413 O O . GLY A 1 187 ? 10.988 -9.298 -4.911 1.00 88.75 187 GLY A O 1
ATOM 1414 N N . LEU A 1 188 ? 12.230 -7.859 -6.111 1.00 92.19 188 LEU A N 1
ATOM 1415 C CA . LEU A 1 188 ? 11.398 -6.677 -5.886 1.00 92.19 188 LEU A CA 1
ATOM 1416 C C . LEU A 1 188 ? 10.433 -6.466 -7.063 1.00 92.19 188 LEU A C 1
ATOM 1418 O O . LEU A 1 188 ? 10.846 -6.582 -8.219 1.00 92.19 188 LEU A O 1
ATOM 1422 N N . PRO A 1 189 ? 9.153 -6.147 -6.800 1.00 93.12 189 PRO A N 1
ATOM 1423 C CA . PRO A 1 189 ? 8.198 -5.849 -7.858 1.00 93.12 189 PRO A CA 1
ATOM 1424 C C . PRO A 1 189 ? 8.477 -4.461 -8.432 1.00 93.12 189 PRO A C 1
ATOM 1426 O O . PRO A 1 189 ? 8.384 -3.461 -7.718 1.00 93.12 189 PRO A O 1
ATOM 1429 N N . VAL A 1 190 ? 8.776 -4.393 -9.724 1.00 93.00 190 VAL A N 1
ATOM 1430 C CA . VAL A 1 190 ? 9.021 -3.137 -10.439 1.00 93.00 190 VAL A CA 1
ATOM 1431 C C . VAL A 1 190 ? 8.034 -3.011 -11.591 1.00 93.00 190 VAL A C 1
ATOM 1433 O O . VAL A 1 190 ? 7.873 -3.937 -12.379 1.00 93.00 190 VAL A O 1
ATOM 1436 N N . ILE A 1 191 ? 7.371 -1.864 -11.712 1.00 91.44 191 ILE A N 1
ATOM 1437 C CA . ILE A 1 191 ? 6.518 -1.542 -12.859 1.00 91.44 191 ILE A CA 1
ATOM 1438 C C . ILE A 1 191 ? 7.278 -0.578 -13.756 1.00 91.44 191 ILE A C 1
ATOM 1440 O O . ILE A 1 191 ? 7.522 0.564 -13.381 1.00 91.44 191 ILE A O 1
ATOM 1444 N N . LEU A 1 192 ? 7.652 -1.033 -14.946 1.00 90.31 192 LEU A N 1
ATOM 1445 C CA . LEU A 1 192 ? 8.343 -0.215 -15.933 1.00 90.31 192 LEU A CA 1
ATOM 1446 C C . LEU A 1 192 ? 7.329 0.451 -16.863 1.00 90.31 192 LEU A C 1
ATOM 1448 O O . LEU A 1 192 ? 6.487 -0.246 -17.422 1.00 90.31 192 LEU A O 1
ATOM 1452 N N . VAL A 1 193 ? 7.431 1.766 -17.066 1.00 88.56 193 VAL A N 1
ATOM 1453 C CA . VAL A 1 193 ? 6.517 2.552 -17.915 1.00 88.56 193 VAL A CA 1
ATOM 1454 C C . VAL A 1 193 ? 7.290 3.263 -19.033 1.00 88.56 193 VAL A C 1
ATOM 1456 O O . VAL A 1 193 ? 8.214 4.033 -18.754 1.00 88.56 193 VAL A O 1
ATOM 1459 N N . ASP A 1 194 ? 6.914 3.040 -20.301 1.00 84.94 194 ASP A N 1
ATOM 1460 C CA . ASP A 1 194 ? 7.496 3.744 -21.459 1.00 84.94 194 ASP A CA 1
ATOM 1461 C C . ASP A 1 194 ? 6.679 4.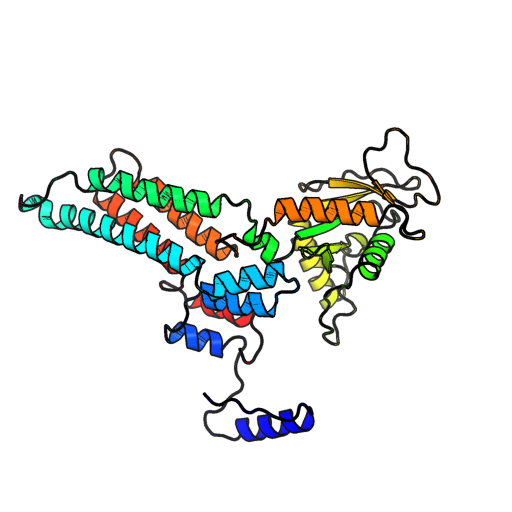993 -21.821 1.00 84.94 194 ASP A C 1
ATOM 1463 O O . ASP A 1 194 ? 5.550 4.916 -22.308 1.00 84.94 194 ASP A O 1
ATOM 1467 N N . THR A 1 195 ? 7.283 6.173 -21.661 1.00 75.94 195 THR A N 1
ATOM 1468 C CA . THR A 1 195 ? 6.639 7.447 -22.024 1.00 75.94 195 THR A CA 1
ATOM 1469 C C . THR A 1 195 ? 6.518 7.656 -23.532 1.00 75.94 195 THR A C 1
ATOM 1471 O O . THR A 1 195 ? 5.696 8.459 -23.976 1.00 75.94 195 THR A O 1
ATOM 1474 N N . ALA A 1 196 ? 7.310 6.950 -24.352 1.00 67.50 196 ALA A N 1
ATOM 1475 C CA . ALA A 1 196 ? 7.280 7.105 -25.806 1.00 67.50 196 ALA A CA 1
ATOM 1476 C C . ALA A 1 196 ? 5.911 6.760 -26.405 1.00 67.50 196 ALA A C 1
ATOM 1478 O O . ALA A 1 196 ? 5.506 7.386 -27.391 1.00 67.50 196 ALA A O 1
ATOM 1479 N N . GLY A 1 197 ? 5.230 5.782 -25.803 1.00 62.88 197 GLY A N 1
ATOM 1480 C CA . GLY A 1 197 ? 3.935 5.286 -26.246 1.00 62.88 197 GLY A CA 1
ATOM 1481 C C . GLY A 1 197 ? 2.725 5.992 -25.619 1.00 62.88 197 GLY A C 1
ATOM 1482 O O . GLY A 1 197 ? 1.603 5.705 -26.013 1.00 62.88 197 GLY A O 1
ATOM 1483 N N . LEU A 1 198 ? 2.911 6.966 -24.718 1.00 66.06 198 LEU A N 1
ATOM 1484 C CA . LEU A 1 198 ? 1.813 7.719 -24.076 1.00 66.06 198 LEU A CA 1
ATOM 1485 C C . LEU A 1 198 ? 1.214 8.825 -24.970 1.00 66.06 198 LEU A C 1
ATOM 1487 O O . LEU A 1 198 ? 0.765 9.864 -24.486 1.00 66.06 198 LEU A O 1
ATOM 1491 N N . ARG A 1 199 ? 1.248 8.649 -26.293 1.00 68.81 199 ARG A N 1
ATOM 1492 C CA . ARG A 1 199 ? 0.768 9.649 -27.259 1.00 68.81 199 ARG A CA 1
ATOM 1493 C C . ARG A 1 199 ? -0.735 9.493 -27.496 1.00 68.81 199 ARG A C 1
ATOM 1495 O O . ARG A 1 199 ? -1.225 8.374 -27.435 1.00 68.81 199 ARG A O 1
ATOM 1502 N N . PRO A 1 200 ? -1.472 10.569 -27.827 1.00 68.12 200 PRO A N 1
ATOM 1503 C CA . PRO A 1 200 ? -2.896 10.463 -28.133 1.00 68.12 200 PRO A CA 1
ATOM 1504 C C . PRO A 1 200 ? -3.152 9.512 -29.313 1.00 68.12 200 PRO A C 1
ATOM 1506 O O . PRO A 1 200 ? -2.488 9.615 -30.344 1.00 68.12 200 PRO A O 1
ATOM 1509 N N . THR A 1 201 ? -4.142 8.634 -29.169 1.00 70.44 201 THR A N 1
ATOM 1510 C CA . THR A 1 201 ? -4.610 7.681 -30.193 1.00 70.44 201 THR A CA 1
ATOM 1511 C C . THR A 1 201 ? -6.131 7.768 -30.330 1.00 70.44 201 THR A C 1
ATOM 1513 O O . THR A 1 201 ? -6.805 8.298 -29.443 1.00 70.44 201 THR A O 1
ATOM 1516 N N . GLU A 1 202 ? -6.689 7.264 -31.431 1.00 72.56 202 GLU A N 1
ATOM 1517 C CA . GLU A 1 202 ? -8.139 7.192 -31.657 1.00 72.56 202 GLU A CA 1
ATOM 1518 C C . GLU A 1 202 ? -8.761 5.870 -31.170 1.00 72.56 202 GLU A C 1
ATOM 1520 O O . GLU A 1 202 ? -9.955 5.861 -30.851 1.00 72.56 202 GLU A O 1
ATOM 1525 N N . ASP A 1 203 ? -7.965 4.801 -31.027 1.00 73.12 203 ASP A N 1
ATOM 1526 C CA . ASP A 1 203 ? -8.411 3.477 -30.568 1.00 73.12 203 ASP A CA 1
ATOM 1527 C C . ASP A 1 203 ? -8.852 3.521 -29.093 1.00 73.12 203 ASP A C 1
ATOM 1529 O O . ASP A 1 203 ? -8.108 3.935 -28.205 1.00 73.12 203 ASP A O 1
ATOM 1533 N N . MET A 1 204 ? -10.091 3.101 -28.823 1.00 66.44 204 MET A N 1
ATOM 1534 C CA . MET A 1 204 ? -10.697 3.144 -27.488 1.00 66.44 204 MET A CA 1
ATOM 1535 C C . MET A 1 204 ? -9.984 2.255 -26.462 1.00 66.44 204 MET A C 1
ATOM 1537 O O . MET A 1 204 ? -9.948 2.617 -25.286 1.00 66.44 204 MET A O 1
ATOM 1541 N N . VAL A 1 205 ? -9.421 1.117 -26.880 1.00 64.75 205 VAL A N 1
ATOM 1542 C CA . VAL A 1 205 ? -8.688 0.212 -25.978 1.00 64.75 205 VAL A CA 1
ATOM 1543 C C . VAL A 1 205 ? -7.322 0.808 -25.643 1.00 64.75 205 VAL A C 1
ATOM 1545 O O . VAL A 1 205 ? -6.931 0.861 -24.479 1.00 64.75 205 VAL A O 1
ATOM 1548 N N . GLU A 1 206 ? -6.633 1.339 -26.652 1.00 68.00 206 GLU A N 1
ATOM 1549 C CA . GLU A 1 206 ? -5.321 1.968 -26.495 1.00 68.00 206 GLU A CA 1
ATOM 1550 C C . GLU A 1 206 ? -5.409 3.269 -25.675 1.00 68.00 206 GLU A C 1
ATOM 1552 O O . GLU A 1 206 ? -4.569 3.506 -24.808 1.00 68.00 206 GLU A O 1
ATOM 1557 N N . LYS A 1 207 ? -6.477 4.066 -25.845 1.00 71.25 207 LYS A N 1
ATOM 1558 C CA . LYS A 1 207 ? -6.771 5.244 -25.003 1.00 71.25 207 LYS A CA 1
ATOM 1559 C C . LYS A 1 207 ? -6.812 4.905 -23.519 1.00 71.25 207 LYS A C 1
ATOM 1561 O O . LYS A 1 207 ? -6.263 5.645 -22.705 1.00 71.25 207 LYS A O 1
ATOM 1566 N N . GLU A 1 208 ? -7.476 3.810 -23.163 1.00 69.56 208 GLU A N 1
ATOM 1567 C CA . GLU A 1 208 ? -7.581 3.388 -21.769 1.00 69.56 208 GLU A CA 1
ATOM 1568 C C . GLU A 1 208 ? -6.229 2.889 -21.233 1.00 69.56 208 GLU A C 1
ATOM 1570 O O . GLU A 1 208 ? -5.875 3.212 -20.099 1.00 69.56 208 GLU A O 1
ATOM 1575 N N . GLY A 1 209 ? -5.435 2.192 -22.054 1.00 67.44 209 GLY A N 1
ATOM 1576 C CA . GLY A 1 209 ? -4.053 1.825 -21.720 1.00 67.44 209 GLY A CA 1
ATOM 1577 C C . GLY A 1 209 ? -3.160 3.046 -21.460 1.00 67.44 209 GLY A C 1
ATOM 1578 O O . GLY A 1 209 ? -2.499 3.123 -20.424 1.00 67.44 209 GLY A O 1
ATOM 1579 N N . ILE A 1 210 ? -3.209 4.051 -22.342 1.00 72.19 210 ILE A N 1
ATOM 1580 C CA . ILE A 1 210 ? -2.466 5.315 -22.193 1.00 72.19 210 ILE A CA 1
ATOM 1581 C C . ILE A 1 210 ? -2.892 6.057 -20.927 1.00 72.19 210 ILE A C 1
ATOM 1583 O O . ILE A 1 210 ? -2.044 6.528 -20.172 1.00 72.19 210 ILE A O 1
ATOM 1587 N N . ARG A 1 211 ? -4.202 6.147 -20.664 1.00 75.12 211 ARG A N 1
ATOM 1588 C CA . ARG A 1 211 ? -4.735 6.824 -19.474 1.00 75.12 211 ARG A CA 1
ATOM 1589 C C . ARG A 1 211 ? -4.199 6.200 -18.184 1.00 75.12 211 ARG A C 1
ATOM 1591 O O . ARG A 1 211 ? -3.811 6.931 -17.276 1.00 75.12 211 ARG A O 1
ATOM 1598 N N . ARG A 1 212 ? -4.173 4.865 -18.094 1.00 72.75 212 ARG A N 1
ATOM 1599 C CA . ARG A 1 212 ? -3.637 4.150 -16.922 1.00 72.75 212 ARG A CA 1
ATOM 1600 C C . ARG A 1 212 ? -2.144 4.390 -16.751 1.00 72.75 212 ARG A C 1
ATOM 1602 O O . ARG A 1 212 ? -1.720 4.745 -15.656 1.00 72.75 212 ARG A O 1
ATOM 1609 N N . ALA A 1 213 ? -1.377 4.260 -17.829 1.00 73.06 213 ALA A N 1
ATOM 1610 C CA . ALA A 1 213 ? 0.065 4.442 -17.785 1.00 73.06 213 ALA A CA 1
ATOM 1611 C C . ALA A 1 213 ? 0.460 5.897 -17.449 1.00 73.06 213 ALA A C 1
ATOM 1613 O O . ALA A 1 213 ? 1.420 6.106 -16.713 1.00 73.06 213 ALA A O 1
ATOM 1614 N N . LEU A 1 214 ? -0.316 6.902 -17.883 1.00 77.75 214 LEU A N 1
ATOM 1615 C CA . LEU A 1 214 ? -0.146 8.303 -17.464 1.00 77.75 214 LEU A CA 1
ATOM 1616 C C . LEU A 1 214 ? -0.383 8.496 -15.961 1.00 77.75 214 LEU A C 1
ATOM 1618 O O . LEU A 1 214 ? 0.479 9.046 -15.282 1.00 77.75 214 LEU A O 1
ATOM 1622 N N . LEU A 1 215 ? -1.504 7.995 -15.427 1.00 79.31 215 LEU A N 1
ATOM 1623 C CA . LEU A 1 215 ? -1.801 8.070 -13.988 1.00 79.31 215 LEU A CA 1
ATOM 1624 C C . LEU A 1 215 ? -0.726 7.383 -13.137 1.00 79.31 215 LEU A C 1
ATOM 1626 O O . LEU A 1 215 ? -0.419 7.823 -12.031 1.00 79.31 215 LEU A O 1
ATOM 1630 N N . ARG A 1 216 ? -0.146 6.294 -13.649 1.00 81.44 216 ARG A N 1
ATOM 1631 C CA . ARG A 1 216 ? 0.961 5.598 -12.990 1.00 81.44 216 ARG A CA 1
ATOM 1632 C C . ARG A 1 216 ? 2.257 6.388 -13.063 1.00 81.44 216 ARG A C 1
ATOM 1634 O O . ARG A 1 216 ? 2.948 6.501 -12.059 1.00 81.44 216 ARG A O 1
ATOM 1641 N N . ALA A 1 217 ? 2.555 6.982 -14.215 1.00 82.56 217 ALA A N 1
ATOM 1642 C CA . ALA A 1 217 ? 3.731 7.823 -14.382 1.00 82.56 217 ALA A CA 1
ATOM 1643 C C . ALA A 1 217 ? 3.696 9.062 -13.468 1.00 82.56 217 ALA A C 1
ATOM 1645 O O . ALA A 1 217 ? 4.733 9.460 -12.947 1.00 82.56 217 ALA A O 1
ATOM 1646 N N . GLU A 1 218 ? 2.520 9.641 -13.205 1.00 83.50 218 GLU A N 1
ATOM 1647 C CA . GLU A 1 218 ? 2.356 10.718 -12.211 1.00 83.50 218 GLU A CA 1
ATOM 1648 C C . GLU A 1 218 ? 2.762 10.287 -10.793 1.00 83.50 218 GLU A C 1
ATOM 1650 O O . GLU A 1 218 ? 3.234 11.106 -10.005 1.00 83.50 218 GLU A O 1
ATOM 1655 N N . ARG A 1 219 ? 2.618 8.996 -10.480 1.00 84.25 219 ARG A N 1
ATOM 1656 C CA . ARG A 1 219 ? 2.997 8.370 -9.207 1.00 84.25 219 ARG A CA 1
ATOM 1657 C C . ARG A 1 219 ? 4.372 7.690 -9.269 1.00 84.25 219 ARG A C 1
ATOM 1659 O O . ARG A 1 219 ? 4.635 6.793 -8.476 1.00 84.25 219 ARG A O 1
ATOM 1666 N N . ALA A 1 220 ? 5.237 8.083 -10.209 1.00 91.38 220 ALA A N 1
ATOM 1667 C CA . ALA A 1 220 ? 6.561 7.486 -10.360 1.00 91.38 220 ALA A CA 1
ATOM 1668 C C . ALA A 1 220 ? 7.364 7.526 -9.052 1.00 91.38 220 ALA A C 1
ATOM 1670 O O . ALA A 1 220 ? 7.468 8.564 -8.400 1.00 91.38 220 ALA A O 1
ATOM 1671 N N . ASP A 1 221 ? 8.003 6.408 -8.721 1.00 94.44 221 ASP A N 1
ATOM 1672 C CA . ASP A 1 221 ? 8.958 6.336 -7.618 1.00 94.44 221 ASP A CA 1
ATOM 1673 C C . ASP A 1 221 ? 10.389 6.629 -8.093 1.00 94.44 221 ASP A C 1
ATOM 1675 O O . ASP A 1 221 ? 11.229 7.097 -7.322 1.00 94.44 221 ASP A O 1
ATOM 1679 N N . LEU A 1 222 ? 10.664 6.384 -9.379 1.00 95.19 222 LEU A N 1
ATOM 1680 C CA . LEU A 1 222 ? 11.935 6.674 -10.032 1.00 95.19 222 LEU A CA 1
ATOM 1681 C C . LEU A 1 222 ? 11.720 7.051 -11.499 1.00 95.19 222 LEU A C 1
ATOM 1683 O O . LEU A 1 222 ? 10.967 6.402 -12.223 1.00 95.19 222 LEU A O 1
ATOM 1687 N N . VAL A 1 223 ? 12.452 8.059 -11.963 1.00 93.75 223 VAL A N 1
ATOM 1688 C CA . VAL A 1 223 ? 12.513 8.430 -13.380 1.00 93.75 223 VAL A CA 1
ATOM 1689 C C . VAL A 1 223 ? 13.894 8.112 -13.928 1.00 93.75 223 VAL A C 1
ATOM 1691 O O . VAL A 1 223 ? 14.900 8.601 -13.423 1.00 93.75 223 VAL A O 1
ATOM 1694 N N . LEU A 1 224 ? 13.944 7.323 -14.994 1.00 94.19 224 LEU A N 1
ATOM 1695 C CA . LEU A 1 224 ? 15.127 7.136 -15.821 1.00 94.19 224 LEU A CA 1
ATOM 1696 C C . LEU A 1 224 ? 15.115 8.224 -16.898 1.00 94.19 224 LEU A C 1
ATOM 1698 O O . LEU A 1 224 ? 14.349 8.132 -17.857 1.00 94.19 224 LEU A O 1
ATOM 1702 N N . ALA A 1 225 ? 15.918 9.273 -16.722 1.00 91.94 225 ALA A N 1
ATOM 1703 C CA . ALA A 1 225 ? 15.998 10.383 -17.669 1.00 91.94 225 ALA A CA 1
ATOM 1704 C C . ALA A 1 225 ? 17.083 10.104 -18.710 1.00 91.94 225 ALA A C 1
ATOM 1706 O O . ALA A 1 225 ? 18.272 10.117 -18.403 1.00 91.94 225 ALA A O 1
ATOM 1707 N N . LEU A 1 226 ? 16.664 9.814 -19.938 1.00 91.62 226 LEU A N 1
ATOM 1708 C CA . LEU A 1 226 ? 17.550 9.449 -21.031 1.00 91.62 226 LEU A CA 1
ATOM 1709 C C . LEU A 1 226 ? 18.053 10.699 -21.747 1.00 91.62 226 LEU A C 1
ATOM 1711 O O . LEU A 1 226 ? 17.275 11.486 -22.295 1.00 91.62 226 LEU A O 1
ATOM 1715 N N . GLU A 1 227 ? 19.372 10.803 -21.802 1.00 90.69 227 GLU A N 1
ATOM 1716 C CA . GLU A 1 227 ? 20.130 11.802 -22.538 1.00 90.69 227 GLU A CA 1
ATOM 1717 C C . GLU A 1 227 ? 21.009 11.107 -23.582 1.00 90.69 227 GLU A C 1
ATOM 1719 O O . GLU A 1 227 ? 21.360 9.928 -23.460 1.00 90.69 227 GLU A O 1
ATOM 1724 N N . THR A 1 228 ? 21.317 11.811 -24.666 1.00 90.25 228 THR A N 1
ATOM 1725 C CA . THR A 1 228 ? 22.157 11.293 -25.747 1.00 90.25 228 THR A CA 1
ATOM 1726 C C . THR A 1 228 ? 22.704 12.446 -26.580 1.00 90.25 228 THR A C 1
ATOM 1728 O O . THR A 1 228 ? 22.175 13.554 -26.539 1.00 90.25 228 THR A O 1
ATOM 1731 N N . PHE A 1 229 ? 23.753 12.195 -27.358 1.00 87.62 229 PHE A N 1
ATOM 1732 C CA . PHE A 1 229 ? 24.449 13.219 -28.139 1.00 87.62 229 PHE A CA 1
ATOM 1733 C C . PHE A 1 229 ? 23.601 13.854 -29.250 1.00 87.62 229 PHE A C 1
ATOM 1735 O O . PHE A 1 229 ? 23.865 14.984 -29.653 1.00 87.62 229 PHE A O 1
ATOM 1742 N N . ASP A 1 230 ? 22.603 13.129 -29.764 1.00 84.56 230 ASP A N 1
ATOM 1743 C CA . ASP A 1 230 ? 21.759 13.562 -30.882 1.00 84.56 230 ASP A CA 1
ATOM 1744 C C . ASP A 1 230 ? 20.422 14.174 -30.439 1.00 84.56 230 ASP A C 1
ATOM 1746 O O . ASP A 1 230 ? 19.551 14.428 -31.272 1.00 84.56 230 ASP A O 1
ATOM 1750 N N . SER A 1 231 ? 20.246 14.421 -29.137 1.00 75.75 231 SER A N 1
ATOM 1751 C CA . SER A 1 231 ? 19.015 14.975 -28.575 1.00 75.75 231 SER A CA 1
ATOM 1752 C C . SER A 1 231 ? 19.318 16.062 -27.542 1.00 75.75 231 SER A C 1
ATOM 1754 O O . SER A 1 231 ? 20.207 15.880 -26.713 1.00 75.75 231 SER A O 1
ATOM 1756 N N . PRO A 1 232 ? 18.588 17.192 -27.543 1.00 68.56 232 PRO A N 1
ATOM 1757 C CA . PRO A 1 232 ? 18.776 18.207 -26.517 1.00 68.56 232 PRO A CA 1
ATOM 1758 C C . PRO A 1 232 ? 18.391 17.647 -25.136 1.00 68.56 232 PRO A C 1
ATOM 1760 O O . PRO A 1 232 ? 17.417 16.888 -25.045 1.00 68.56 232 PRO A O 1
ATOM 1763 N N . PRO A 1 233 ? 19.106 18.033 -24.062 1.00 66.94 233 PRO A N 1
ATOM 1764 C CA . PRO A 1 233 ? 18.719 17.668 -22.709 1.00 66.94 233 PRO A CA 1
ATOM 1765 C C . PRO A 1 233 ? 17.321 18.218 -22.426 1.00 66.94 233 PRO A C 1
ATOM 1767 O O . PRO A 1 233 ? 17.029 19.393 -22.665 1.00 66.94 233 PRO A O 1
ATOM 1770 N N . GLN A 1 234 ? 16.437 17.346 -21.955 1.00 66.88 234 GLN A N 1
ATOM 1771 C CA . GLN A 1 234 ? 15.059 17.693 -21.646 1.00 66.88 234 GLN A CA 1
ATOM 1772 C C . GLN A 1 234 ? 14.923 17.752 -20.128 1.00 66.88 234 GLN A C 1
ATOM 1774 O O . GLN A 1 234 ? 15.231 16.774 -19.447 1.00 66.88 234 GLN A O 1
ATOM 1779 N N . SER A 1 235 ? 14.479 18.891 -19.585 1.00 63.19 235 SER A N 1
ATOM 1780 C CA . SER A 1 235 ? 14.158 18.956 -18.162 1.00 63.19 235 SER A CA 1
ATOM 1781 C C . SER A 1 235 ? 13.065 17.936 -17.874 1.00 63.19 235 SER A C 1
ATOM 1783 O O . SER A 1 235 ? 12.042 17.882 -18.560 1.00 63.19 235 SER A O 1
ATOM 1785 N N . SER A 1 236 ? 13.321 17.084 -16.887 1.00 64.00 236 SER A N 1
ATOM 1786 C CA . SER A 1 236 ? 12.472 15.933 -16.624 1.00 64.00 236 SER A CA 1
ATOM 1787 C C . SER A 1 236 ? 11.057 16.392 -16.236 1.00 64.00 236 SER A C 1
ATOM 1789 O O . SER A 1 236 ? 10.094 15.752 -16.630 1.00 64.00 236 SER A O 1
ATOM 1791 N N . GLY A 1 237 ? 10.886 17.527 -15.544 1.00 70.12 237 GLY A N 1
ATOM 1792 C CA . GLY A 1 237 ? 9.570 18.060 -15.138 1.00 70.12 237 GLY A CA 1
ATOM 1793 C C . GLY A 1 237 ? 8.821 17.175 -14.128 1.00 70.12 237 GLY A C 1
ATOM 1794 O O . GLY A 1 237 ? 7.815 17.595 -13.561 1.00 70.12 237 GLY A O 1
ATOM 1795 N N . TRP A 1 238 ? 9.337 15.972 -13.880 1.00 78.38 238 TRP A N 1
ATOM 1796 C CA . TRP A 1 238 ? 8.859 14.998 -12.918 1.00 78.38 238 TRP A CA 1
ATOM 1797 C C . TRP A 1 238 ? 9.281 15.391 -11.502 1.00 78.38 238 TRP A C 1
ATOM 1799 O O . TRP A 1 238 ? 10.400 15.852 -11.279 1.00 78.38 238 TRP A O 1
ATOM 1809 N N . GLN A 1 239 ? 8.393 15.170 -10.535 1.00 81.19 239 GLN A N 1
ATOM 1810 C CA . GLN A 1 239 ? 8.671 15.416 -9.114 1.00 81.19 239 GLN A CA 1
ATOM 1811 C C . GLN A 1 239 ? 9.453 14.270 -8.452 1.00 81.19 239 GLN A C 1
ATOM 1813 O O . GLN A 1 239 ? 10.028 14.444 -7.380 1.00 81.19 239 GLN A O 1
ATOM 1818 N N . ALA A 1 240 ? 9.466 13.097 -9.085 1.00 86.75 240 ALA A N 1
ATOM 1819 C CA . ALA A 1 240 ? 10.114 11.902 -8.573 1.00 86.75 240 ALA A CA 1
ATOM 1820 C C . ALA A 1 240 ? 11.652 11.973 -8.674 1.00 86.75 240 ALA A C 1
ATOM 1822 O O . ALA A 1 240 ? 12.190 12.645 -9.566 1.00 86.75 240 ALA A O 1
ATOM 1823 N N . PRO A 1 241 ? 12.383 11.238 -7.811 1.00 91.38 241 PRO A N 1
ATOM 1824 C CA . PRO A 1 241 ? 13.825 11.067 -7.940 1.00 91.38 241 PRO A CA 1
ATOM 1825 C C . PRO A 1 241 ? 14.214 10.665 -9.366 1.00 91.38 241 PRO A C 1
ATOM 1827 O O . PRO A 1 241 ? 13.627 9.755 -9.949 1.00 91.38 241 PRO A O 1
ATOM 1830 N N . THR A 1 242 ? 15.213 11.342 -9.930 1.00 92.31 242 THR A N 1
ATOM 1831 C CA . THR A 1 242 ? 15.660 11.111 -11.308 1.00 92.31 242 THR A CA 1
ATOM 1832 C C . THR A 1 242 ? 17.051 10.478 -11.321 1.00 92.31 242 THR A C 1
ATOM 1834 O O . THR A 1 242 ? 17.956 10.931 -10.620 1.00 92.31 242 THR A O 1
ATOM 1837 N N . LEU A 1 243 ? 17.220 9.429 -12.123 1.00 93.88 243 LEU A N 1
ATOM 1838 C CA . LEU A 1 243 ? 18.499 8.829 -12.483 1.00 93.88 243 LEU A CA 1
ATOM 1839 C C . LEU A 1 243 ? 18.800 9.178 -13.944 1.00 93.88 243 LEU A C 1
ATOM 1841 O O . LEU A 1 243 ? 18.126 8.689 -14.853 1.00 93.88 243 LEU A O 1
ATOM 1845 N N . SER A 1 244 ? 19.805 10.025 -14.164 1.00 93.25 244 SER A N 1
ATOM 1846 C CA . SER A 1 244 ? 20.248 10.391 -15.511 1.00 93.25 244 SER A CA 1
ATOM 1847 C C . SER A 1 244 ? 20.987 9.230 -16.174 1.00 93.25 244 SER A C 1
ATOM 1849 O O . SER A 1 244 ? 21.909 8.644 -15.595 1.00 93.25 244 SER A O 1
ATOM 1851 N N . LEU A 1 245 ? 20.585 8.909 -17.403 1.00 94.56 245 LEU A N 1
ATOM 1852 C CA . LEU A 1 245 ? 21.146 7.843 -18.222 1.00 94.56 245 LEU A CA 1
ATOM 1853 C C . LEU A 1 245 ? 21.673 8.404 -19.540 1.00 94.56 245 LEU A C 1
ATOM 1855 O O . LEU A 1 245 ? 20.902 8.873 -20.374 1.00 94.56 245 LEU A O 1
ATOM 1859 N N . TRP A 1 246 ? 22.977 8.279 -19.765 1.00 94.75 246 TRP A N 1
ATOM 1860 C CA . TRP A 1 246 ? 23.573 8.530 -21.069 1.00 94.75 246 TRP A CA 1
ATOM 1861 C C . TRP A 1 246 ? 23.394 7.299 -21.951 1.00 94.75 246 TRP A C 1
ATOM 1863 O O . TRP A 1 246 ? 23.989 6.247 -21.709 1.00 94.75 246 TRP A O 1
ATOM 1873 N N . THR A 1 247 ? 22.549 7.410 -22.966 1.00 93.62 247 THR A N 1
ATOM 1874 C CA . THR A 1 247 ? 22.199 6.308 -23.868 1.00 93.62 247 THR A CA 1
ATOM 1875 C C . THR A 1 247 ? 23.010 6.328 -25.157 1.00 93.62 247 THR A C 1
ATOM 1877 O O . THR A 1 247 ? 23.593 7.346 -25.530 1.00 93.62 247 THR A O 1
ATOM 1880 N N . LYS A 1 248 ? 23.009 5.193 -25.873 1.00 93.75 248 LYS A N 1
ATOM 1881 C CA . LYS A 1 248 ? 23.807 4.979 -27.095 1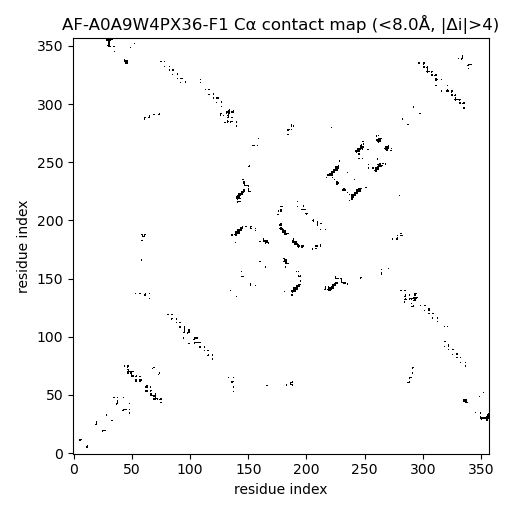.00 93.75 248 LYS A CA 1
ATOM 1882 C C . LYS A 1 248 ? 25.313 5.145 -26.832 1.00 93.75 248 LYS A C 1
ATOM 1884 O O . LYS A 1 248 ? 26.044 5.665 -27.674 1.00 93.75 248 LYS A O 1
ATOM 1889 N N . SER A 1 249 ? 25.782 4.704 -25.659 1.00 93.19 249 SER A N 1
ATOM 1890 C CA . SER A 1 249 ? 27.193 4.825 -25.252 1.00 93.19 249 SER A CA 1
ATOM 1891 C C . SER A 1 249 ? 28.170 3.996 -26.098 1.00 93.19 249 SER A C 1
ATOM 1893 O O . SER A 1 249 ? 29.382 4.151 -25.977 1.00 93.19 249 SER A O 1
ATOM 1895 N N . ASP A 1 250 ? 27.651 3.130 -26.969 1.00 93.19 250 ASP A N 1
ATOM 1896 C CA . ASP A 1 250 ? 28.384 2.449 -28.035 1.00 93.19 250 ASP A CA 1
ATOM 1897 C C . ASP A 1 250 ? 28.747 3.369 -29.211 1.00 93.19 250 ASP A C 1
ATOM 1899 O O . ASP A 1 250 ? 29.725 3.102 -29.905 1.00 93.19 250 ASP A O 1
ATOM 1903 N N . LEU A 1 251 ? 27.988 4.449 -29.428 1.00 93.50 251 LEU A N 1
ATOM 1904 C CA . LEU A 1 251 ? 28.224 5.415 -30.505 1.00 93.50 251 LEU A CA 1
ATOM 1905 C C . LEU A 1 251 ? 29.043 6.617 -30.033 1.00 93.50 251 LEU A C 1
ATOM 1907 O O . LEU A 1 251 ? 29.911 7.096 -30.760 1.00 93.50 251 LEU A O 1
ATOM 1911 N N . GLN A 1 252 ? 28.763 7.107 -28.825 1.00 93.06 252 GLN A N 1
ATOM 1912 C CA . GLN A 1 252 ? 29.476 8.232 -28.234 1.00 93.06 252 GLN A CA 1
ATOM 1913 C C . GLN A 1 252 ? 29.515 8.102 -26.712 1.00 93.06 252 GLN A C 1
ATOM 1915 O O . GLN A 1 252 ? 28.481 7.914 -26.068 1.00 93.06 252 GLN A O 1
ATOM 1920 N N . GLU A 1 253 ? 30.706 8.240 -26.132 1.00 92.25 253 GLU A N 1
ATOM 1921 C CA . GLU A 1 253 ? 30.868 8.262 -24.678 1.00 92.25 253 GLU A CA 1
ATOM 1922 C C . GLU A 1 253 ? 30.212 9.500 -24.056 1.00 92.25 253 GLU A C 1
ATOM 1924 O O . GLU A 1 253 ? 30.063 10.541 -24.702 1.00 92.25 253 GLU A O 1
ATOM 1929 N N . ALA A 1 254 ? 29.801 9.372 -22.794 1.00 91.31 254 ALA A N 1
ATOM 1930 C CA . ALA A 1 254 ? 29.220 10.486 -22.065 1.00 91.31 254 ALA A CA 1
ATOM 1931 C C . ALA A 1 254 ? 30.233 11.637 -21.927 1.00 91.31 254 ALA A C 1
ATOM 1933 O O . ALA A 1 254 ? 31.430 11.378 -21.756 1.00 91.31 254 ALA A O 1
ATOM 1934 N N . PRO A 1 255 ? 29.776 12.900 -21.967 1.00 90.62 255 PRO A N 1
ATOM 1935 C CA . PRO A 1 255 ? 30.599 14.046 -21.603 1.00 90.62 255 PRO A CA 1
ATOM 1936 C C . PRO A 1 255 ? 31.255 13.857 -20.227 1.00 90.62 255 PRO A C 1
ATOM 1938 O O . PRO A 1 255 ? 30.681 13.234 -19.336 1.00 90.62 255 PRO A O 1
ATOM 1941 N N . SER A 1 256 ? 32.457 14.403 -20.028 1.00 89.94 256 SER A N 1
ATOM 1942 C CA . SER A 1 256 ? 33.210 14.245 -18.770 1.00 89.94 256 SER A CA 1
ATOM 1943 C C . SER A 1 256 ? 32.513 14.847 -17.543 1.00 89.94 256 SER A C 1
ATOM 1945 O O . SER A 1 256 ? 32.817 14.475 -16.415 1.00 89.94 256 SER A O 1
ATOM 1947 N N . ASP A 1 257 ? 31.613 15.798 -17.767 1.00 89.56 257 ASP A N 1
ATOM 1948 C CA . ASP A 1 257 ? 30.769 16.478 -16.785 1.00 89.56 257 ASP A CA 1
ATOM 1949 C C . ASP A 1 257 ? 29.390 15.813 -16.607 1.00 89.56 257 ASP A C 1
ATOM 1951 O O . ASP A 1 257 ? 28.577 16.281 -15.811 1.00 89.56 257 ASP A O 1
ATOM 1955 N N . PHE A 1 258 ? 29.112 14.708 -17.310 1.00 89.12 258 PHE A N 1
ATOM 1956 C CA . PHE A 1 258 ? 27.865 13.970 -17.153 1.00 89.12 258 PHE A CA 1
ATOM 1957 C C . PHE A 1 258 ? 27.829 13.211 -15.821 1.00 89.12 258 PHE A C 1
ATOM 1959 O O . PHE A 1 258 ? 28.666 12.351 -15.537 1.00 89.12 258 PHE A O 1
ATOM 1966 N N . HIS A 1 259 ? 26.800 13.483 -15.021 1.00 89.19 259 HIS A N 1
ATOM 1967 C CA . HIS A 1 259 ? 26.551 12.807 -13.754 1.00 89.19 259 HIS A CA 1
ATOM 1968 C C . HIS A 1 259 ? 25.421 11.788 -13.913 1.00 89.19 259 HIS A C 1
ATOM 1970 O O . HIS A 1 259 ? 24.244 12.133 -13.849 1.00 89.19 259 HIS A O 1
ATOM 1976 N N . GLY A 1 260 ? 25.773 10.520 -14.110 1.00 92.06 260 GLY A N 1
ATOM 1977 C CA . GLY A 1 260 ? 24.794 9.452 -14.278 1.00 92.06 260 GLY A CA 1
ATOM 1978 C C . GLY A 1 260 ? 25.418 8.146 -14.752 1.00 92.06 260 GLY A C 1
ATOM 1979 O O . GLY A 1 260 ? 26.638 7.978 -14.730 1.00 92.06 260 GLY A O 1
ATOM 1980 N N . LEU A 1 261 ? 24.577 7.215 -15.200 1.00 95.00 261 LEU A N 1
ATOM 1981 C CA . LEU A 1 261 ? 25.033 5.943 -15.763 1.00 95.00 261 LEU A CA 1
ATOM 1982 C C . LEU A 1 261 ? 25.094 6.017 -17.288 1.00 95.00 261 LEU A C 1
ATOM 1984 O O . LEU A 1 261 ? 24.200 6.558 -17.928 1.00 95.00 261 LEU A O 1
ATOM 1988 N N . SER A 1 262 ? 26.131 5.431 -17.881 1.00 95.94 262 SER A N 1
ATOM 1989 C CA . SER A 1 262 ? 26.221 5.254 -19.334 1.00 95.94 262 SER A CA 1
ATOM 1990 C C . SER A 1 262 ? 25.738 3.866 -19.730 1.00 95.94 262 SER A C 1
ATOM 1992 O O . SER A 1 262 ? 26.275 2.867 -19.252 1.00 95.94 262 SER A O 1
ATOM 1994 N N . VAL A 1 263 ? 24.768 3.798 -20.638 1.00 95.75 263 VAL A N 1
ATOM 1995 C CA . VAL A 1 263 ? 24.131 2.552 -21.074 1.00 95.75 263 VAL A CA 1
ATOM 1996 C C . VAL A 1 263 ? 24.094 2.430 -22.594 1.00 95.75 263 VAL A C 1
ATOM 1998 O O . VAL A 1 263 ? 23.952 3.408 -23.330 1.00 95.75 263 VAL A O 1
ATOM 2001 N N . SER A 1 264 ? 24.218 1.201 -23.077 1.00 95.25 264 SER A N 1
ATOM 2002 C CA . SER A 1 264 ? 23.986 0.843 -24.471 1.00 95.25 264 SER A CA 1
ATOM 2003 C C . SER A 1 264 ? 23.071 -0.373 -24.505 1.00 95.25 264 SER A C 1
ATOM 2005 O O . SER A 1 264 ? 23.463 -1.488 -24.166 1.00 95.25 264 SER A O 1
ATOM 2007 N N . SER A 1 265 ? 21.822 -0.149 -24.914 1.00 91.75 265 SER A N 1
ATOM 2008 C CA . SER A 1 265 ? 20.808 -1.204 -25.012 1.00 91.75 265 SER A CA 1
ATOM 2009 C C . SER A 1 265 ? 21.116 -2.225 -26.115 1.00 91.75 265 SER A C 1
ATOM 2011 O O . SER A 1 265 ? 20.557 -3.314 -26.097 1.00 91.75 265 SER A O 1
ATOM 2013 N N . THR A 1 266 ? 21.988 -1.884 -27.071 1.00 90.69 266 THR A N 1
ATOM 2014 C CA . THR A 1 266 ? 22.419 -2.751 -28.181 1.00 90.69 266 THR A CA 1
ATOM 2015 C C . THR A 1 266 ? 23.577 -3.665 -27.786 1.00 90.69 266 THR A C 1
ATOM 2017 O O . THR A 1 266 ? 23.599 -4.825 -28.187 1.00 90.69 266 THR A O 1
ATOM 2020 N N . THR A 1 267 ? 24.530 -3.158 -26.997 1.00 91.94 267 THR A N 1
ATOM 2021 C CA . THR A 1 267 ? 25.744 -3.895 -26.591 1.00 91.94 267 THR A CA 1
ATOM 2022 C C . THR A 1 267 ? 25.684 -4.453 -25.172 1.00 91.94 267 THR A C 1
ATOM 2024 O O . THR A 1 267 ? 26.635 -5.092 -24.731 1.00 91.94 267 THR A O 1
ATOM 2027 N N . ASP A 1 268 ? 24.592 -4.207 -24.445 1.00 89.94 268 ASP A N 1
ATOM 2028 C CA . ASP A 1 268 ? 24.410 -4.573 -23.035 1.00 89.94 268 ASP A CA 1
ATOM 2029 C C . ASP A 1 268 ? 25.325 -3.866 -22.029 1.00 89.94 268 ASP A C 1
ATOM 2031 O O . ASP A 1 268 ? 25.267 -4.135 -20.822 1.00 89.94 268 ASP A O 1
ATOM 2035 N N . ARG A 1 269 ? 26.147 -2.923 -22.494 1.00 94.19 269 ARG A N 1
ATOM 2036 C CA . ARG A 1 269 ? 27.011 -2.118 -21.633 1.00 94.19 269 ARG A CA 1
ATOM 2037 C C . ARG A 1 269 ? 26.158 -1.297 -20.665 1.00 94.19 269 ARG A C 1
ATOM 2039 O O . ARG A 1 269 ? 25.226 -0.613 -21.082 1.00 94.19 269 ARG A O 1
ATOM 2046 N N . GLY A 1 270 ? 26.498 -1.338 -19.378 1.00 93.38 270 GLY A N 1
ATOM 2047 C CA . GLY A 1 270 ? 25.853 -0.516 -18.349 1.00 93.38 270 GLY A CA 1
ATOM 2048 C C . GLY A 1 270 ? 24.496 -1.030 -17.855 1.00 93.38 270 GLY A C 1
ATOM 2049 O O . GLY A 1 270 ? 23.977 -0.499 -16.878 1.00 93.38 270 GLY A O 1
ATOM 2050 N N . ILE A 1 271 ? 23.909 -2.049 -18.498 1.00 93.69 271 ILE A N 1
ATOM 2051 C CA . ILE A 1 271 ? 22.554 -2.522 -18.165 1.00 93.69 271 ILE A CA 1
ATOM 2052 C C . ILE A 1 271 ? 22.513 -3.195 -16.790 1.00 93.69 271 ILE A C 1
ATOM 2054 O O . ILE A 1 271 ? 21.563 -2.983 -16.047 1.00 93.69 271 ILE A O 1
ATOM 2058 N N . THR A 1 272 ? 23.546 -3.957 -16.416 1.00 92.94 272 THR A N 1
ATOM 2059 C CA . THR A 1 272 ? 23.622 -4.554 -15.070 1.00 92.94 272 THR A CA 1
ATOM 2060 C C . THR A 1 272 ? 23.703 -3.468 -13.999 1.00 92.94 272 THR A C 1
ATOM 2062 O O . THR A 1 272 ? 22.911 -3.478 -13.071 1.00 92.94 272 THR A O 1
ATOM 2065 N N . GLN A 1 273 ? 24.570 -2.467 -14.186 1.00 94.94 273 GLN A N 1
ATOM 2066 C CA . GLN A 1 273 ? 24.692 -1.345 -13.251 1.00 94.94 273 GLN A CA 1
ATOM 2067 C C . GLN A 1 273 ? 23.390 -0.541 -13.127 1.00 94.94 273 GLN A C 1
ATOM 2069 O O . GLN A 1 273 ? 23.076 -0.034 -12.054 1.00 94.94 273 GLN A O 1
ATOM 2074 N N . LEU A 1 274 ? 22.632 -0.414 -14.222 1.00 95.69 274 LEU A N 1
ATOM 2075 C CA . LEU A 1 274 ? 21.308 0.199 -14.198 1.00 95.69 274 LEU A CA 1
ATOM 2076 C C . LEU A 1 274 ? 20.322 -0.623 -13.358 1.00 95.69 274 LEU A C 1
ATOM 2078 O O . LEU A 1 274 ? 19.622 -0.048 -12.530 1.00 95.69 274 LEU A O 1
ATOM 2082 N N . LEU A 1 275 ? 20.269 -1.941 -13.561 1.00 94.38 275 LEU A N 1
ATOM 2083 C CA . LEU A 1 275 ? 19.393 -2.832 -12.795 1.00 94.38 275 LEU A CA 1
ATOM 2084 C C . LEU A 1 275 ? 19.739 -2.807 -11.303 1.00 94.38 275 LEU A C 1
ATOM 2086 O O . LEU A 1 275 ? 18.833 -2.649 -10.492 1.00 94.38 275 LEU A O 1
ATOM 2090 N N . ASP A 1 276 ? 21.027 -2.846 -10.952 1.00 94.62 276 ASP A N 1
ATOM 2091 C CA . ASP A 1 276 ? 21.494 -2.738 -9.565 1.00 94.62 276 ASP A CA 1
ATOM 2092 C C . ASP A 1 276 ? 21.058 -1.403 -8.934 1.00 94.62 276 ASP A C 1
ATOM 2094 O O . ASP A 1 276 ? 20.502 -1.373 -7.837 1.00 94.62 276 ASP A O 1
ATOM 2098 N N . ALA A 1 277 ? 21.215 -0.289 -9.659 1.00 96.19 277 ALA A N 1
ATOM 2099 C CA . ALA A 1 277 ? 20.795 1.028 -9.180 1.00 96.19 277 ALA A CA 1
ATOM 2100 C C . ALA A 1 277 ? 19.270 1.137 -8.988 1.00 96.19 277 ALA A C 1
ATOM 2102 O O . ALA A 1 277 ? 18.808 1.782 -8.042 1.00 96.19 277 ALA A O 1
ATOM 2103 N N . VAL A 1 278 ? 18.478 0.516 -9.869 1.00 95.75 278 VAL A N 1
ATOM 2104 C CA . VAL A 1 278 ? 17.016 0.433 -9.717 1.00 95.75 278 VAL A CA 1
ATOM 2105 C C . VAL A 1 278 ? 16.656 -0.445 -8.518 1.00 95.75 278 VAL A C 1
ATOM 2107 O O . VAL A 1 278 ? 15.819 -0.038 -7.712 1.00 95.75 278 VAL A O 1
ATOM 2110 N N . ALA A 1 279 ? 17.308 -1.600 -8.363 1.00 94.38 279 ALA A N 1
ATOM 2111 C CA . ALA A 1 279 ? 17.096 -2.520 -7.250 1.00 94.38 279 ALA A CA 1
ATOM 2112 C C . ALA A 1 279 ? 17.377 -1.846 -5.903 1.00 94.38 279 ALA A C 1
ATOM 2114 O O . ALA A 1 279 ? 16.579 -1.967 -4.979 1.00 94.38 279 ALA A O 1
ATOM 2115 N N . ASP A 1 280 ? 18.464 -1.081 -5.794 1.00 95.50 280 ASP A N 1
ATOM 2116 C CA . ASP A 1 280 ? 18.821 -0.367 -4.567 1.00 95.50 280 ASP A CA 1
ATOM 2117 C C . ASP A 1 280 ? 17.769 0.673 -4.174 1.00 95.50 280 ASP A C 1
ATOM 2119 O O . ASP A 1 280 ? 17.335 0.710 -3.018 1.00 95.50 280 ASP A O 1
ATOM 2123 N N . ARG A 1 281 ? 17.289 1.464 -5.142 1.00 95.62 281 ARG A N 1
ATOM 2124 C CA . ARG A 1 281 ? 16.219 2.447 -4.909 1.00 95.62 281 ARG A CA 1
ATOM 2125 C C . ARG A 1 281 ? 14.893 1.784 -4.563 1.00 95.62 281 ARG A C 1
ATOM 2127 O O . ARG A 1 281 ? 14.209 2.244 -3.650 1.00 95.62 281 ARG A O 1
ATOM 2134 N N . ALA A 1 282 ? 14.550 0.693 -5.242 1.00 94.69 282 ALA A N 1
ATOM 2135 C CA . ALA A 1 282 ? 13.364 -0.087 -4.924 1.00 94.69 282 ALA A CA 1
ATOM 2136 C C . ALA A 1 282 ? 13.467 -0.681 -3.511 1.00 94.69 282 ALA A C 1
ATOM 2138 O O . ALA A 1 282 ? 12.539 -0.556 -2.722 1.00 94.69 282 ALA A O 1
ATOM 2139 N N . ARG A 1 283 ? 14.608 -1.257 -3.124 1.00 94.56 283 ARG A N 1
ATOM 2140 C CA . ARG A 1 283 ? 14.796 -1.863 -1.797 1.00 94.56 283 ARG A CA 1
ATOM 2141 C C . ARG A 1 283 ? 14.648 -0.836 -0.679 1.00 94.56 283 ARG A C 1
ATOM 2143 O O . ARG A 1 283 ? 13.992 -1.106 0.327 1.00 94.56 283 ARG A O 1
ATOM 2150 N N . GLU A 1 284 ? 15.212 0.354 -0.871 1.00 93.19 284 GLU A N 1
ATOM 2151 C CA . GLU A 1 284 ? 15.040 1.477 0.050 1.00 93.19 284 GLU A CA 1
ATOM 2152 C C . GLU A 1 284 ? 13.568 1.912 0.135 1.00 93.19 284 GLU A C 1
ATOM 2154 O O . GLU A 1 284 ? 13.033 2.082 1.233 1.00 93.19 284 GLU A O 1
ATOM 2159 N N . ALA A 1 285 ? 12.880 2.034 -0.999 1.00 92.81 285 ALA A N 1
ATOM 2160 C CA . ALA A 1 285 ? 11.500 2.509 -1.048 1.00 92.81 285 ALA A CA 1
ATOM 2161 C C . ALA A 1 285 ? 10.452 1.481 -0.595 1.00 92.81 285 ALA A C 1
ATOM 2163 O O . ALA A 1 285 ? 9.396 1.894 -0.127 1.00 92.81 285 ALA A O 1
ATOM 2164 N N . LEU A 1 286 ? 10.722 0.178 -0.724 1.00 93.19 286 LEU A N 1
ATOM 2165 C CA . LEU A 1 286 ? 9.785 -0.916 -0.426 1.00 93.19 286 LEU A CA 1
ATOM 2166 C C . LEU A 1 286 ? 10.005 -1.538 0.962 1.00 93.19 286 LEU A C 1
ATOM 2168 O O . LEU A 1 286 ? 9.068 -2.040 1.584 1.00 93.19 286 LEU A O 1
ATOM 2172 N N . GLY A 1 287 ? 11.237 -1.504 1.479 1.00 90.06 287 GLY A N 1
ATOM 2173 C CA . GLY A 1 287 ? 11.585 -2.160 2.737 1.00 90.06 287 GLY A CA 1
ATOM 2174 C C . GLY A 1 287 ? 11.544 -3.692 2.640 1.00 90.06 287 GLY A C 1
ATOM 2175 O O . GLY A 1 287 ? 11.880 -4.280 1.618 1.00 90.06 287 GLY A O 1
ATOM 2176 N N . ASN A 1 288 ? 11.165 -4.357 3.733 1.00 87.31 288 ASN A N 1
ATOM 2177 C CA . ASN A 1 288 ? 11.232 -5.819 3.884 1.00 87.31 288 ASN A CA 1
ATOM 2178 C C . ASN A 1 288 ? 9.853 -6.513 3.906 1.00 87.31 288 ASN A C 1
ATOM 2180 O O . ASN A 1 288 ? 9.761 -7.677 4.302 1.00 87.31 288 ASN A O 1
ATOM 2184 N N . GLY A 1 289 ? 8.780 -5.810 3.529 1.00 83.94 289 GLY A N 1
ATOM 2185 C CA . GLY A 1 289 ? 7.416 -6.351 3.537 1.00 83.94 289 GLY A CA 1
ATOM 2186 C C . GLY A 1 289 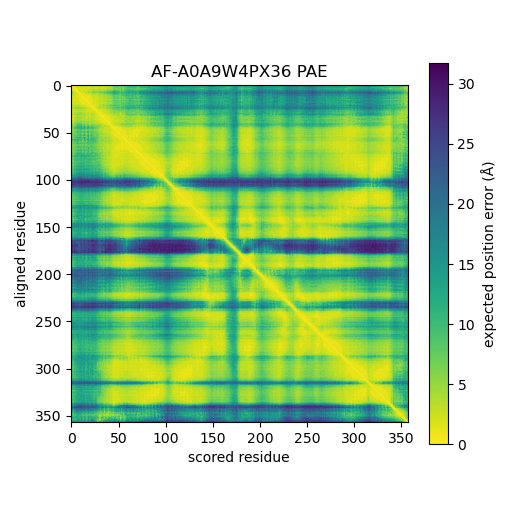? 6.778 -6.496 4.921 1.00 83.94 289 GLY A C 1
ATOM 2187 O O . GLY A 1 289 ? 5.877 -7.314 5.098 1.00 83.94 289 GLY A O 1
ATOM 2188 N N . SER A 1 290 ? 7.239 -5.730 5.917 1.00 89.00 290 SER A N 1
ATOM 2189 C CA . SER A 1 290 ? 6.636 -5.694 7.257 1.00 89.00 290 SER A CA 1
ATOM 2190 C C . SER A 1 290 ? 5.605 -4.581 7.466 1.00 89.00 290 SER A C 1
ATOM 2192 O O . SER A 1 290 ? 5.133 -4.423 8.590 1.00 89.00 290 SER A O 1
ATOM 2194 N N . ALA A 1 291 ? 5.295 -3.783 6.442 1.00 91.38 291 ALA A N 1
ATOM 2195 C CA . ALA A 1 291 ? 4.339 -2.686 6.557 1.00 91.38 291 ALA A CA 1
ATOM 2196 C C . ALA A 1 291 ? 2.934 -3.215 6.897 1.00 91.38 291 ALA A C 1
ATOM 2198 O O . ALA A 1 291 ? 2.444 -4.161 6.275 1.00 91.38 291 ALA A O 1
ATOM 2199 N N . LEU A 1 292 ? 2.294 -2.606 7.900 1.00 90.75 292 LEU A N 1
ATOM 2200 C CA . LEU A 1 292 ? 0.930 -2.951 8.314 1.00 90.75 292 LEU A CA 1
ATOM 2201 C C . LEU A 1 292 ? -0.107 -2.361 7.356 1.00 90.75 292 LEU A C 1
ATOM 2203 O O . LEU A 1 292 ? -1.081 -3.023 7.009 1.00 90.75 292 LEU A O 1
ATOM 2207 N N . VAL A 1 293 ? 0.116 -1.123 6.918 1.00 94.94 293 VAL A N 1
ATOM 2208 C CA . VAL A 1 293 ? -0.759 -0.397 5.999 1.00 94.94 293 VAL A CA 1
ATOM 2209 C C . VAL A 1 293 ? -0.337 -0.740 4.578 1.00 94.94 293 VAL A C 1
ATOM 2211 O O . VAL A 1 293 ? 0.775 -0.431 4.167 1.00 94.94 293 VAL A O 1
ATOM 2214 N N . THR A 1 294 ? -1.208 -1.414 3.831 1.00 94.00 294 THR A N 1
ATOM 2215 C CA . THR A 1 294 ? -0.877 -1.912 2.481 1.00 94.00 294 THR A CA 1
ATOM 2216 C C . THR A 1 294 ? -1.765 -1.331 1.390 1.00 94.00 294 THR A C 1
ATOM 2218 O O . THR A 1 294 ? -1.528 -1.570 0.206 1.00 94.00 294 THR A O 1
ATOM 2221 N N . ARG A 1 295 ? -2.789 -0.554 1.766 1.00 92.06 295 ARG A N 1
ATOM 2222 C CA . ARG A 1 295 ? -3.742 0.068 0.844 1.00 92.06 295 ARG A CA 1
ATOM 2223 C C . ARG A 1 295 ? -4.060 1.500 1.252 1.00 92.06 295 ARG A C 1
ATOM 2225 O O . ARG A 1 295 ? -4.226 1.804 2.432 1.00 92.06 295 ARG A O 1
ATOM 2232 N N . GLU A 1 296 ? -4.314 2.337 0.249 1.00 89.88 296 GLU A N 1
ATOM 2233 C CA . GLU A 1 296 ? -4.736 3.734 0.425 1.00 89.88 296 GLU A CA 1
ATOM 2234 C C . GLU A 1 296 ? -5.996 3.859 1.304 1.00 89.88 296 GLU A C 1
ATOM 2236 O O . GLU A 1 296 ? -6.096 4.759 2.134 1.00 89.88 296 GLU A O 1
ATOM 2241 N N . ARG A 1 297 ? -6.932 2.901 1.203 1.00 90.50 297 ARG A N 1
ATOM 2242 C CA . ARG A 1 297 ? -8.142 2.836 2.043 1.00 90.50 297 ARG A CA 1
ATOM 2243 C C . ARG A 1 297 ? -7.819 2.700 3.534 1.00 90.50 297 ARG A C 1
ATOM 2245 O O . ARG A 1 297 ? -8.457 3.365 4.350 1.00 90.50 297 ARG A O 1
ATOM 2252 N N . HIS A 1 298 ? -6.861 1.838 3.890 1.00 94.38 298 HIS A N 1
ATOM 2253 C CA . HIS A 1 298 ? -6.425 1.659 5.280 1.00 94.38 298 HIS A CA 1
ATOM 2254 C C . HIS A 1 298 ? -5.861 2.970 5.807 1.00 94.38 298 HIS A C 1
ATOM 2256 O O . HIS A 1 298 ? -6.285 3.448 6.855 1.00 94.38 298 HIS A O 1
ATOM 2262 N N . ARG A 1 299 ? -4.963 3.585 5.030 1.00 94.56 299 ARG A N 1
ATOM 2263 C CA . ARG A 1 299 ? -4.332 4.854 5.384 1.00 94.56 299 ARG A CA 1
ATOM 2264 C C . ARG A 1 299 ? -5.356 5.959 5.567 1.00 94.56 299 ARG A C 1
ATOM 2266 O O . ARG A 1 299 ? -5.339 6.616 6.594 1.00 94.56 299 ARG A O 1
ATOM 2273 N N . TYR A 1 300 ? -6.288 6.112 4.631 1.00 93.38 300 TYR A N 1
ATOM 2274 C CA . TYR A 1 300 ? -7.358 7.102 4.726 1.00 93.38 300 TYR A CA 1
ATOM 2275 C C . TYR A 1 300 ? -8.172 6.950 6.019 1.00 93.38 300 TYR A C 1
ATOM 2277 O O . TYR A 1 300 ? -8.407 7.930 6.726 1.00 93.38 300 TYR A O 1
ATOM 2285 N N . ALA A 1 301 ? -8.572 5.720 6.357 1.00 93.25 301 ALA A N 1
ATOM 2286 C CA . ALA A 1 301 ? -9.313 5.448 7.583 1.00 93.25 301 ALA A CA 1
ATOM 2287 C C . ALA A 1 301 ? -8.478 5.746 8.841 1.00 93.25 301 ALA A C 1
ATOM 2289 O O . ALA A 1 301 ? -8.971 6.427 9.736 1.00 93.25 301 ALA A O 1
ATOM 2290 N N . LEU A 1 302 ? -7.211 5.320 8.885 1.00 96.62 302 LEU A N 1
ATOM 2291 C CA . LEU A 1 302 ? -6.309 5.581 10.012 1.00 96.62 302 LEU A CA 1
ATOM 2292 C C . LEU A 1 302 ? -5.950 7.066 10.156 1.00 96.62 302 LEU A C 1
ATOM 2294 O O . LEU A 1 302 ? -5.868 7.560 11.274 1.00 96.62 302 LEU A O 1
ATOM 2298 N N . THR A 1 303 ? -5.798 7.807 9.058 1.00 96.81 303 THR A N 1
ATOM 2299 C CA . THR A 1 303 ? -5.602 9.263 9.081 1.00 96.81 303 THR A CA 1
ATOM 2300 C C . THR A 1 303 ? -6.840 9.977 9.621 1.00 96.81 303 THR A C 1
ATOM 2302 O O . THR A 1 303 ? -6.711 10.908 10.411 1.00 96.81 303 THR A O 1
ATOM 2305 N N . ALA A 1 304 ? -8.045 9.530 9.253 1.00 95.06 304 ALA A N 1
ATOM 2306 C CA . ALA A 1 304 ? -9.281 10.066 9.821 1.00 95.06 304 ALA A CA 1
ATOM 2307 C C . ALA A 1 304 ? -9.413 9.749 11.322 1.00 95.06 304 ALA A C 1
ATOM 2309 O O . ALA A 1 304 ? -9.828 10.620 12.088 1.00 95.06 304 ALA A O 1
ATOM 2310 N N . THR A 1 305 ? -9.023 8.540 11.747 1.00 97.25 305 THR A N 1
ATOM 2311 C CA . THR A 1 305 ? -8.924 8.162 13.166 1.00 97.25 305 THR A CA 1
ATOM 2312 C C . THR A 1 305 ? -7.942 9.067 13.900 1.00 97.25 305 THR A C 1
ATOM 2314 O O . THR A 1 305 ? -8.298 9.642 14.923 1.00 97.25 305 THR A O 1
ATOM 2317 N N . LEU A 1 306 ? -6.736 9.249 13.354 1.00 98.06 306 LEU A N 1
ATOM 2318 C CA . LEU A 1 306 ? -5.701 10.090 13.946 1.00 98.06 306 LEU A CA 1
ATOM 2319 C C . LEU A 1 306 ? -6.187 11.530 14.127 1.00 98.06 306 LEU A C 1
ATOM 2321 O O . LEU A 1 306 ? -6.053 12.083 15.209 1.00 98.06 306 LEU A O 1
ATOM 2325 N N . ALA A 1 307 ? -6.838 12.098 13.109 1.00 97.69 307 ALA A N 1
ATOM 2326 C CA . ALA A 1 307 ? -7.404 13.440 13.190 1.00 97.69 307 ALA A CA 1
ATOM 2327 C C . ALA A 1 307 ? -8.499 13.565 14.264 1.00 97.69 307 ALA A C 1
ATOM 2329 O O . ALA A 1 307 ? -8.666 14.637 14.836 1.00 97.69 307 ALA A O 1
ATOM 2330 N N . ALA A 1 308 ? -9.273 12.505 14.526 1.00 97.12 308 ALA A N 1
ATOM 2331 C CA . ALA A 1 308 ? -10.242 12.494 15.622 1.00 97.12 308 ALA A CA 1
ATOM 2332 C C . ALA A 1 308 ? -9.556 12.429 16.991 1.00 97.12 308 ALA A C 1
ATOM 2334 O O . ALA A 1 308 ? -9.913 13.195 17.879 1.00 97.12 308 ALA A O 1
ATOM 2335 N N . LEU A 1 309 ? -8.528 11.590 17.141 1.00 97.56 309 LEU A N 1
ATOM 2336 C CA . LEU A 1 309 ? -7.746 11.508 18.377 1.00 97.56 309 LEU A CA 1
ATOM 2337 C C . LEU A 1 309 ? -6.997 12.814 18.674 1.00 97.56 309 LEU A C 1
ATOM 2339 O O . LEU A 1 309 ? -7.035 13.281 19.807 1.00 97.56 309 LEU A O 1
ATOM 2343 N N . ASP A 1 310 ? -6.385 13.434 17.661 1.00 97.00 310 ASP A N 1
ATOM 2344 C CA . ASP A 1 310 ? -5.716 14.734 17.785 1.00 97.00 310 ASP A CA 1
ATOM 2345 C C . ASP A 1 310 ? -6.689 15.808 18.284 1.00 97.00 310 ASP A C 1
ATOM 2347 O O . ASP A 1 310 ? -6.378 16.508 19.243 1.00 97.00 310 ASP A O 1
ATOM 2351 N N . ARG A 1 311 ? -7.898 15.888 17.703 1.00 95.12 311 ARG A N 1
ATOM 2352 C CA . ARG A 1 311 ? -8.949 16.783 18.211 1.00 95.12 311 ARG A CA 1
ATOM 2353 C C . ARG A 1 311 ? -9.347 16.430 19.637 1.00 95.12 311 ARG A C 1
ATOM 2355 O O . ARG A 1 311 ? -9.570 17.326 20.444 1.00 95.12 311 ARG A O 1
ATOM 2362 N N . GLY A 1 312 ? -9.511 15.143 19.944 1.00 92.94 312 GLY A N 1
ATOM 2363 C CA . GLY A 1 312 ? -9.876 14.644 21.272 1.00 92.94 312 GLY A CA 1
ATOM 2364 C C . GLY A 1 312 ? -8.904 15.089 22.366 1.00 92.94 312 GLY A C 1
ATOM 2365 O O . GLY A 1 312 ? -9.342 15.414 23.460 1.00 92.94 312 GLY A O 1
ATOM 2366 N N . LEU A 1 313 ? -7.612 15.162 22.042 1.00 93.62 313 LEU A N 1
ATOM 2367 C CA . LEU A 1 313 ? -6.526 15.516 22.959 1.00 93.62 313 LEU A CA 1
ATOM 2368 C C . LEU A 1 313 ? -6.252 17.030 23.065 1.00 93.62 313 LEU A C 1
ATOM 2370 O O . LEU A 1 313 ? -5.307 17.432 23.745 1.00 93.62 313 LEU A O 1
ATOM 2374 N N . GLU A 1 314 ? -7.041 17.880 22.402 1.00 91.12 314 GLU A N 1
ATOM 2375 C CA . GLU A 1 314 ? -6.945 19.334 22.568 1.00 91.12 314 GLU A CA 1
ATOM 2376 C C . GLU A 1 314 ? -7.240 19.748 24.023 1.00 91.12 314 GLU A C 1
ATOM 2378 O O . GLU A 1 314 ? -8.145 19.227 24.675 1.00 91.12 314 GLU A O 1
ATOM 2383 N N . THR A 1 315 ? -6.471 20.703 24.552 1.00 78.00 315 THR A N 1
ATOM 2384 C CA . THR A 1 315 ? -6.578 21.149 25.948 1.00 78.00 315 THR A CA 1
ATOM 2385 C C . THR A 1 315 ? -7.909 21.846 26.248 1.00 78.00 315 THR A C 1
ATOM 2387 O O . THR A 1 315 ? -8.435 22.578 25.413 1.00 78.00 315 THR A O 1
ATOM 2390 N N . ALA A 1 316 ? -8.389 21.712 27.493 1.00 71.88 316 ALA A N 1
ATOM 2391 C CA . ALA A 1 316 ? -9.606 22.363 28.004 1.00 71.88 316 ALA A CA 1
ATOM 2392 C C . ALA A 1 316 ? -10.894 21.987 27.245 1.00 71.88 316 ALA A C 1
ATOM 2394 O O . ALA A 1 316 ? -11.808 22.802 27.089 1.00 71.88 316 ALA A O 1
ATOM 2395 N N . LYS A 1 317 ? -10.961 20.743 26.770 1.00 79.62 317 LYS A N 1
ATOM 2396 C CA . LYS A 1 317 ? -12.104 20.215 26.039 1.00 79.62 317 LYS A CA 1
ATOM 2397 C C . LYS A 1 317 ? -13.170 19.645 26.989 1.00 79.62 317 LYS A C 1
ATOM 2399 O O . LYS A 1 317 ? -12.806 18.919 27.909 1.00 79.62 317 LYS A O 1
ATOM 2404 N N . PRO A 1 318 ? -14.468 19.929 26.767 1.00 87.94 318 PRO A N 1
ATOM 2405 C CA . PRO A 1 318 ? -15.549 19.278 27.501 1.00 87.94 318 PRO A CA 1
ATOM 2406 C C . PRO A 1 318 ? -15.532 17.748 27.314 1.00 87.94 318 PRO A C 1
ATOM 2408 O O . PRO A 1 318 ? -15.283 17.290 26.187 1.00 87.94 318 PRO A O 1
ATOM 2411 N N . PRO A 1 319 ? -15.823 16.960 28.365 1.00 86.12 319 PRO A N 1
ATOM 2412 C CA . PRO A 1 319 ? -15.789 15.497 28.314 1.00 86.12 319 PRO A CA 1
ATOM 2413 C C . PRO A 1 319 ? -16.744 14.912 27.260 1.00 86.12 319 PRO A C 1
ATOM 2415 O O . PRO A 1 319 ? -16.423 13.905 26.631 1.00 86.12 319 PRO A O 1
ATOM 2418 N N . GLU A 1 320 ? -17.855 15.582 26.946 1.00 90.06 320 GLU A N 1
ATOM 2419 C CA . GLU A 1 320 ? -18.808 15.167 25.909 1.00 90.06 320 GLU A CA 1
ATOM 2420 C C . GLU A 1 320 ? -18.190 15.216 24.507 1.00 90.06 320 GLU A C 1
ATOM 2422 O O . GLU A 1 320 ? -18.408 14.327 23.678 1.00 90.06 320 GLU A O 1
ATOM 2427 N N . LEU A 1 321 ? -17.403 16.261 24.226 1.00 92.00 321 LEU A N 1
ATOM 2428 C CA . LEU A 1 321 ? -16.710 16.399 22.946 1.00 92.00 321 LEU A CA 1
ATOM 2429 C C . LEU A 1 321 ? -15.519 15.443 22.859 1.00 92.00 321 LEU A C 1
ATOM 2431 O O . LEU A 1 321 ? -15.200 14.974 21.767 1.00 92.00 321 LEU A O 1
ATOM 2435 N N . PHE A 1 322 ? -14.862 15.151 23.985 1.00 92.12 322 PHE A N 1
ATOM 2436 C CA . PHE A 1 322 ? -13.824 14.126 24.035 1.00 92.12 322 PHE A CA 1
ATOM 2437 C C . PHE A 1 322 ? -14.404 12.737 23.738 1.00 92.12 322 PHE A C 1
ATOM 2439 O O . PHE A 1 322 ? -13.904 12.048 22.846 1.00 92.12 322 PHE A O 1
ATOM 2446 N N . ALA A 1 323 ? -15.513 12.372 24.391 1.00 90.75 323 ALA A N 1
ATOM 2447 C CA . ALA A 1 323 ? -16.237 11.129 24.139 1.00 90.75 323 ALA A CA 1
ATOM 2448 C C . ALA A 1 323 ? -16.676 11.004 22.672 1.00 90.75 323 ALA A C 1
ATOM 2450 O O . ALA A 1 323 ? -16.484 9.955 22.054 1.00 90.75 323 ALA A O 1
ATOM 2451 N N . GLU A 1 324 ? -17.211 12.070 22.066 1.00 94.75 324 GLU A N 1
ATOM 2452 C CA . GLU A 1 324 ? -17.613 12.021 20.656 1.00 94.75 324 GLU A CA 1
ATOM 2453 C C . GLU A 1 324 ? -16.425 11.812 19.708 1.00 94.75 324 GLU A C 1
ATOM 2455 O O . GLU A 1 324 ? -16.515 11.003 18.781 1.00 94.75 324 GLU A O 1
ATOM 2460 N N . ASP A 1 325 ? -15.283 12.460 19.943 1.00 96.00 325 ASP A N 1
ATOM 2461 C CA . ASP A 1 325 ? -14.091 12.217 19.126 1.00 96.00 325 ASP A CA 1
ATOM 2462 C C . ASP A 1 325 ? -13.528 10.795 19.309 1.00 96.00 325 ASP A C 1
ATOM 2464 O O . ASP A 1 325 ? -13.092 10.189 18.324 1.00 96.00 325 ASP A O 1
ATOM 2468 N N . LEU A 1 326 ? -13.630 10.200 20.506 1.00 93.94 326 LEU A N 1
ATOM 2469 C CA . LEU A 1 326 ? -13.335 8.776 20.714 1.00 93.94 326 LEU A CA 1
ATOM 2470 C C . LEU A 1 326 ? -14.295 7.873 19.918 1.00 93.94 326 LEU A C 1
ATOM 2472 O O . LEU A 1 326 ? -13.846 6.936 19.251 1.00 93.94 326 LEU A O 1
ATOM 2476 N N . ARG A 1 327 ? -15.603 8.173 19.889 1.00 93.44 327 ARG A N 1
ATOM 2477 C CA . ARG A 1 327 ? -16.576 7.437 19.052 1.00 93.44 327 ARG A CA 1
ATOM 2478 C C . ARG A 1 327 ? -16.248 7.559 17.561 1.00 93.44 327 ARG A C 1
ATOM 2480 O O . ARG A 1 327 ? -16.356 6.574 16.823 1.00 93.44 327 ARG A O 1
ATOM 2487 N N . LEU A 1 328 ? -15.826 8.738 17.098 1.00 94.25 328 LEU A N 1
ATOM 2488 C CA . LEU A 1 328 ? -15.384 8.950 15.716 1.00 94.25 328 LEU A CA 1
ATOM 2489 C C . LEU A 1 328 ? -14.111 8.156 15.393 1.00 94.25 328 LEU A C 1
ATOM 2491 O O . LEU A 1 328 ? -14.049 7.527 14.333 1.00 94.25 328 LEU A O 1
ATOM 2495 N N . ALA A 1 329 ? -13.139 8.126 16.306 1.00 95.75 329 ALA A N 1
ATOM 2496 C CA . ALA A 1 329 ? -11.925 7.327 16.170 1.00 95.75 329 ALA A CA 1
ATOM 2497 C C . ALA A 1 329 ? -12.240 5.821 16.076 1.00 95.75 329 ALA A C 1
ATOM 2499 O O . ALA A 1 329 ? -11.782 5.147 15.149 1.00 95.75 329 ALA A O 1
ATOM 2500 N N . LEU A 1 330 ? -13.106 5.304 16.954 1.00 93.75 330 LEU A N 1
ATOM 2501 C CA . LEU A 1 330 ? -13.562 3.907 16.937 1.00 93.75 330 LEU A CA 1
ATOM 2502 C C . LEU A 1 330 ? -14.284 3.540 15.632 1.00 93.75 330 LEU A C 1
ATOM 2504 O O . LEU A 1 330 ? -14.046 2.469 15.066 1.00 93.75 330 LEU A O 1
ATOM 2508 N N . ARG A 1 331 ? -15.129 4.435 15.098 1.00 90.75 331 ARG A N 1
ATOM 2509 C CA . ARG A 1 331 ? -15.745 4.250 13.770 1.00 90.75 331 ARG A CA 1
ATOM 2510 C C . ARG A 1 331 ? -14.690 4.205 12.663 1.00 90.75 331 ARG A C 1
ATOM 2512 O O . ARG A 1 331 ? -14.826 3.401 11.744 1.00 90.75 331 ARG A O 1
ATOM 2519 N N . GLY A 1 332 ? -13.658 5.045 12.740 1.00 91.62 332 GLY A N 1
ATOM 2520 C CA . GLY A 1 332 ? -12.530 5.048 11.807 1.00 91.62 332 GLY A CA 1
ATOM 2521 C C . GLY A 1 332 ? -11.777 3.715 11.793 1.00 91.62 332 GLY A C 1
ATOM 2522 O O . GLY A 1 332 ? -11.602 3.131 10.724 1.00 91.62 332 GLY A O 1
ATOM 2523 N N . LEU A 1 333 ? -11.439 3.172 12.970 1.00 93.44 333 LEU A N 1
ATOM 2524 C CA . LEU A 1 333 ? -10.836 1.837 13.105 1.00 93.44 333 LEU A CA 1
ATOM 2525 C C . LEU A 1 333 ? -11.746 0.737 12.533 1.00 93.44 333 LEU A C 1
ATOM 2527 O O . LEU A 1 333 ? -11.299 -0.096 11.743 1.00 93.44 333 LEU A O 1
ATOM 2531 N N . GLY A 1 334 ? -13.045 0.784 12.845 1.00 89.38 334 GLY A N 1
ATOM 2532 C CA . GLY A 1 334 ? -14.031 -0.174 12.338 1.00 89.38 334 GLY A CA 1
ATOM 2533 C C . GLY A 1 334 ? -14.195 -0.170 10.813 1.00 89.38 334 GLY A C 1
ATOM 2534 O O . GLY A 1 334 ? -14.558 -1.194 10.235 1.00 89.38 334 GLY A O 1
ATOM 2535 N N . ARG A 1 335 ? -13.893 0.941 10.125 1.00 89.19 335 ARG A N 1
ATOM 2536 C CA . ARG A 1 335 ? -13.886 0.987 8.650 1.00 89.19 335 ARG A CA 1
ATOM 2537 C C . ARG A 1 335 ? -12.740 0.183 8.044 1.00 89.19 335 ARG A C 1
ATOM 2539 O O . ARG A 1 335 ? -12.875 -0.276 6.911 1.00 89.19 335 ARG A O 1
ATOM 2546 N N . VAL A 1 336 ? -11.620 0.011 8.748 1.00 89.81 336 VAL A N 1
ATOM 2547 C CA . VAL A 1 336 ? -10.476 -0.746 8.218 1.00 89.81 336 VAL A CA 1
ATOM 2548 C C . VAL A 1 336 ? -10.814 -2.232 8.143 1.00 89.81 336 VAL A C 1
ATOM 2550 O O . VAL A 1 336 ? -10.722 -2.803 7.055 1.00 89.81 336 VAL A O 1
ATOM 2553 N N . THR A 1 337 ? -11.293 -2.797 9.256 1.00 85.94 337 THR A N 1
ATOM 2554 C CA . THR A 1 337 ? -11.674 -4.214 9.407 1.00 85.94 337 THR A CA 1
ATOM 2555 C C . THR A 1 337 ? -13.052 -4.539 8.824 1.00 85.94 337 THR A C 1
ATOM 2557 O O . THR A 1 337 ? -13.395 -5.703 8.649 1.00 85.94 337 THR A O 1
ATOM 2560 N N . GLY A 1 338 ? -13.858 -3.533 8.473 1.00 79.56 338 GLY A N 1
ATOM 2561 C CA . GLY A 1 338 ? -15.192 -3.737 7.901 1.00 79.56 338 GLY A CA 1
ATOM 2562 C C . GLY A 1 338 ? -16.285 -4.005 8.943 1.00 79.56 338 GLY A C 1
ATOM 2563 O O . GLY A 1 338 ? -17.334 -4.549 8.623 1.00 79.56 338 GLY A O 1
ATOM 2564 N N . GLN A 1 339 ? -16.083 -3.598 10.194 1.00 71.88 339 GLN A N 1
ATOM 2565 C CA . GLN A 1 339 ? -17.106 -3.689 11.242 1.00 71.88 339 GLN A CA 1
ATOM 2566 C C . GLN A 1 339 ? -18.147 -2.549 11.170 1.00 71.88 339 GLN A C 1
ATOM 2568 O O . GLN A 1 339 ? -19.161 -2.610 11.862 1.00 71.88 339 GLN A O 1
ATOM 2573 N N . VAL A 1 340 ? -17.924 -1.503 10.355 1.00 63.59 340 VAL A N 1
ATOM 2574 C CA . VAL A 1 340 ? -18.818 -0.329 10.238 1.00 63.59 340 VAL A CA 1
ATOM 2575 C C . VAL A 1 340 ? -18.963 0.145 8.782 1.00 63.59 340 VAL A C 1
ATOM 2577 O O . VAL A 1 340 ? -17.965 0.455 8.137 1.00 63.59 340 VAL A O 1
ATOM 2580 N N . GLY A 1 341 ? -20.210 0.297 8.304 1.00 55.41 341 GLY A N 1
ATOM 2581 C CA . GLY A 1 341 ? -20.568 1.121 7.132 1.00 55.41 341 GLY A CA 1
ATOM 2582 C C . GLY A 1 341 ? -19.994 0.671 5.782 1.00 55.41 341 GLY A C 1
ATOM 2583 O O . GLY A 1 341 ? -19.421 1.490 5.068 1.00 55.41 341 GLY A O 1
ATOM 2584 N N . VAL A 1 342 ? -20.108 -0.619 5.445 1.00 58.16 342 VAL A N 1
ATOM 2585 C CA . VAL A 1 342 ? -19.310 -1.237 4.364 1.00 58.16 342 VAL A CA 1
ATOM 2586 C C . VAL A 1 342 ? -20.067 -1.463 3.052 1.00 58.16 342 VAL A C 1
ATOM 2588 O O . VAL A 1 342 ? -19.424 -1.781 2.061 1.00 58.16 342 VAL A O 1
ATOM 2591 N N . GLU A 1 343 ? -21.392 -1.301 2.988 1.00 57.97 343 GLU A N 1
ATOM 2592 C CA . GLU A 1 343 ? -22.195 -1.776 1.841 1.00 57.97 343 GLU A CA 1
ATOM 2593 C C . GLU A 1 343 ? -21.676 -1.299 0.470 1.00 57.97 343 GLU A C 1
ATOM 2595 O O . GLU A 1 343 ? -21.463 -2.131 -0.410 1.00 57.97 343 GLU A O 1
ATOM 2600 N N . GLU A 1 344 ? -21.336 -0.015 0.315 1.00 52.47 344 GLU A N 1
ATOM 2601 C CA . GLU A 1 344 ? -20.789 0.533 -0.942 1.00 52.47 344 GLU A CA 1
ATOM 2602 C C . GLU A 1 344 ? -19.311 0.167 -1.200 1.00 52.47 344 GLU A C 1
ATOM 2604 O O . GLU A 1 344 ? -18.847 0.156 -2.341 1.00 52.47 344 GLU A O 1
ATOM 2609 N N . ILE A 1 345 ? -18.545 -0.150 -0.151 1.00 58.62 345 ILE A N 1
ATOM 2610 C CA . ILE A 1 345 ? -17.119 -0.504 -0.248 1.00 58.62 345 ILE A CA 1
ATOM 2611 C C . ILE A 1 345 ? -16.957 -1.973 -0.654 1.00 58.62 345 ILE A C 1
ATOM 2613 O O . ILE A 1 345 ? -16.039 -2.300 -1.411 1.00 58.62 345 ILE A O 1
ATOM 2617 N N . LEU A 1 346 ? -17.856 -2.851 -0.192 1.00 66.94 346 LEU A N 1
ATOM 2618 C CA . LEU A 1 346 ? -17.810 -4.288 -0.474 1.00 66.94 346 LEU A CA 1
ATOM 2619 C C . LEU A 1 346 ? -17.820 -4.559 -1.978 1.00 66.94 346 LEU A C 1
ATOM 2621 O O . LEU A 1 346 ? -16.984 -5.315 -2.468 1.00 66.94 346 LEU A O 1
ATOM 2625 N N . ASP A 1 347 ? -18.719 -3.911 -2.717 1.00 67.12 347 ASP A N 1
ATOM 2626 C CA . ASP A 1 347 ? -18.855 -4.158 -4.152 1.00 67.12 347 ASP A CA 1
ATOM 2627 C C . ASP A 1 347 ? -17.579 -3.756 -4.913 1.00 67.12 347 ASP A C 1
ATOM 2629 O O . ASP A 1 347 ? -17.141 -4.463 -5.822 1.00 67.12 347 ASP A O 1
ATOM 2633 N N . ARG A 1 348 ? -16.899 -2.677 -4.499 1.00 64.75 348 ARG A N 1
ATOM 2634 C CA . ARG A 1 348 ? -15.633 -2.246 -5.114 1.00 64.75 348 ARG A CA 1
ATOM 2635 C C . ARG A 1 348 ? -14.453 -3.150 -4.753 1.00 64.75 348 ARG A C 1
ATOM 2637 O O . ARG A 1 348 ? -13.598 -3.374 -5.603 1.00 64.75 348 ARG A O 1
ATOM 2644 N N . VAL A 1 349 ? -14.398 -3.662 -3.523 1.00 66.06 349 VAL A N 1
ATOM 2645 C CA . VAL A 1 349 ? -13.334 -4.582 -3.094 1.00 66.06 349 VAL A CA 1
ATOM 2646 C C . VAL A 1 349 ? -13.488 -5.926 -3.795 1.00 66.06 349 VAL A C 1
ATOM 2648 O O . VAL A 1 349 ? -12.544 -6.383 -4.422 1.00 66.06 349 VAL A O 1
ATOM 2651 N N . PHE A 1 350 ? -14.670 -6.543 -3.759 1.00 76.06 350 PHE A N 1
ATOM 2652 C CA . PHE A 1 350 ? -14.852 -7.893 -4.301 1.00 76.06 350 PHE A CA 1
ATOM 2653 C C . PHE A 1 350 ? -14.956 -7.932 -5.832 1.00 76.06 350 PHE A C 1
ATOM 2655 O O . PHE A 1 350 ? -14.569 -8.930 -6.435 1.00 76.06 350 PHE A O 1
ATOM 2662 N N . SER A 1 351 ? -15.357 -6.838 -6.494 1.00 69.88 351 SER A N 1
ATOM 2663 C CA . SER A 1 351 ? -15.348 -6.773 -7.968 1.00 69.88 351 SER A CA 1
ATOM 2664 C C . SER A 1 351 ? -13.951 -6.866 -8.589 1.00 69.88 351 SER A C 1
ATOM 2666 O O . SER A 1 351 ? -13.842 -7.268 -9.747 1.00 69.88 351 SER A O 1
ATOM 2668 N N . SER A 1 352 ? -12.882 -6.552 -7.845 1.00 62.44 352 SER A N 1
ATOM 2669 C CA . SER A 1 352 ? -11.505 -6.716 -8.330 1.00 62.44 352 SER A CA 1
ATOM 2670 C C . SER A 1 352 ? -10.965 -8.145 -8.192 1.00 62.44 352 SER A C 1
ATOM 2672 O O . SER A 1 352 ? -9.839 -8.406 -8.602 1.00 62.44 352 SER A O 1
ATOM 2674 N N . PHE A 1 353 ? -11.721 -9.076 -7.601 1.00 70.75 353 PHE A N 1
ATOM 2675 C CA . PHE A 1 353 ? -11.282 -10.457 -7.397 1.00 70.75 353 PHE A CA 1
ATOM 2676 C C . PHE A 1 353 ? -11.570 -11.305 -8.643 1.00 70.75 353 PHE A C 1
ATOM 2678 O O . PHE A 1 353 ? -12.432 -11.004 -9.461 1.00 70.75 353 PHE A O 1
ATOM 2685 N N . CYS A 1 354 ? -10.882 -12.435 -8.785 1.00 62.25 354 CYS A N 1
ATOM 2686 C CA . CYS A 1 354 ? -11.235 -13.413 -9.814 1.00 62.25 354 CYS A CA 1
ATOM 2687 C C . CYS A 1 354 ? -12.557 -14.130 -9.470 1.00 62.25 354 CYS A C 1
ATOM 2689 O O . CYS A 1 354 ? -12.924 -14.264 -8.300 1.00 62.25 354 CYS A O 1
ATOM 2691 N N . ILE A 1 355 ? -13.245 -14.653 -10.489 1.00 65.50 355 ILE A N 1
ATOM 2692 C CA . ILE A 1 355 ? -14.408 -15.534 -10.304 1.00 65.50 355 ILE A CA 1
ATOM 2693 C C . ILE A 1 355 ? -13.953 -16.833 -9.625 1.00 65.50 355 ILE A C 1
ATOM 2695 O O . ILE A 1 355 ? -12.982 -17.450 -10.063 1.00 65.50 355 ILE A O 1
ATOM 2699 N N . GLY A 1 356 ? -14.681 -17.266 -8.591 1.00 53.81 356 GLY A N 1
ATOM 2700 C CA . GLY A 1 356 ? -14.451 -18.550 -7.917 1.00 53.81 356 GLY A CA 1
ATOM 2701 C C . GLY A 1 356 ? -13.558 -18.511 -6.670 1.00 53.81 356 GLY A C 1
ATOM 2702 O O . GLY A 1 356 ? -13.202 -19.580 -6.184 1.00 53.81 356 GLY A O 1
ATOM 2703 N N . LYS A 1 357 ? -13.215 -17.322 -6.156 1.00 53.34 357 LYS A N 1
ATOM 2704 C CA . LYS A 1 357 ? -12.545 -17.134 -4.856 1.00 53.34 357 LYS A CA 1
ATOM 2705 C C . LYS A 1 357 ? -13.465 -16.612 -3.769 1.00 53.34 357 LYS A C 1
ATOM 2707 O O . LYS A 1 357 ? -14.488 -15.964 -4.091 1.00 53.34 357 LYS A O 1
#

Secondary structure (DSSP, 8-state):
-------S-HHHHHHHHHHHHTSTT--PPPBTHHHHHHHHTTSS-HHHHHHHHHHHH--SHHHHHHHHHHHTTHHHHHHHHHHHHHHHHHHHHHHHHHHGGGSSS-TTHHHHHHHHHHHHHHHHHHHH-STTHHHHHHH-EEEEEEESTTSSHHHHHHHHHHHTTB-----TT-TT-TTEEEEEETTEEEEEEEGGG-S--S-HHHHHHHHHHHHHHHT-SEEEEEEBTTB-------SS-EEEEE--TTTSPPPTT--SEE--TTT-TTHHHHHHHHHHHHHHHHTTS--S--SHHHHHHHHHHHHHHHHHT-TT--HHHHHHHHHHHHHHHHHHHTSSS-HHHHHHHHHTSPBT-

Mean predicted aligned error: 9.01 Å

Nearest PDB structures (foldseek):
  1xzp-assembly1_A  TM=8.125E-01  e=5.766E-21  Thermotoga maritima
  3gei-assembly2_B  TM=8.299E-01  e=8.831E-20  Chlorobaculum tepidum
  3geh-assembly1_A-2  TM=7.634E-01  e=5.477E-21  Nostoc sp. PCC 7120 = FACHB-418
  3gei-assembly1_A-2  TM=8.188E-01  e=1.142E-19  Chlorobaculum tepidum
  3gei-assembly2_C  TM=9.132E-01  e=9.689E-10  Chlorobaculum tepidum

pLDDT: mean 85.05, std 12.92, range [31.11, 98.38]

Solvent-accessible surface area (backbone atoms only — not comparable to full-atom values): 19652 Å² total; per-residue (Å²): 139,86,86,85,91,72,70,90,47,68,69,53,51,50,52,52,52,50,60,47,55,72,38,88,93,46,70,85,67,50,37,14,41,56,46,51,51,37,35,77,68,69,76,37,43,47,46,24,48,50,12,54,50,42,40,70,67,37,84,30,68,48,32,34,52,33,14,48,44,30,43,73,31,56,45,52,55,53,51,49,53,48,43,52,56,50,48,56,47,40,54,49,37,50,47,36,73,77,33,57,89,72,71,84,46,66,100,49,45,55,70,68,35,46,66,62,54,49,52,48,40,50,53,52,52,56,58,68,66,56,77,58,14,23,34,36,42,67,76,26,40,27,36,28,40,42,58,43,85,90,34,45,57,72,54,41,52,54,40,53,53,69,74,30,70,51,69,68,78,89,58,94,85,58,91,78,54,80,36,51,47,53,31,52,44,95,57,38,46,30,29,43,32,43,55,86,67,60,60,94,66,87,51,74,68,57,42,52,51,36,54,51,42,49,62,47,52,78,62,28,62,30,31,41,38,31,34,36,95,92,42,72,84,61,83,79,88,62,91,40,56,71,47,42,30,33,31,54,39,85,82,48,73,72,60,94,83,62,79,63,49,58,26,15,66,88,78,56,43,43,48,63,64,50,51,53,54,50,36,53,53,42,45,70,55,30,58,88,46,78,56,68,46,46,42,71,68,44,46,54,28,51,52,53,16,42,56,23,43,56,61,36,68,44,83,95,61,59,64,70,59,32,46,49,23,48,53,49,22,50,51,22,54,26,48,47,44,51,79,40,92,40,78,80,54,49,59,63,60,27,61,75,32,60,68,82,57